Protein AF-A0A1F4XLD6-F1 (afdb_monomer)

Radius of gyration: 19.25 Å; Cα contacts (8 Å, |Δi|>4): 517; chains: 1; bounding box: 46×41×59 Å

Structure (mmCIF, N/CA/C/O backbone):
data_AF-A0A1F4XLD6-F1
#
_entry.id   AF-A0A1F4XLD6-F1
#
loop_
_atom_site.group_PDB
_atom_site.id
_atom_site.type_symbol
_atom_site.label_atom_id
_atom_site.label_alt_id
_atom_site.label_comp_id
_atom_site.label_asym_id
_atom_site.label_entity_id
_atom_site.label_seq_id
_atom_site.pdbx_PDB_ins_code
_atom_site.Cartn_x
_atom_site.Cartn_y
_atom_site.Cartn_z
_atom_site.occupa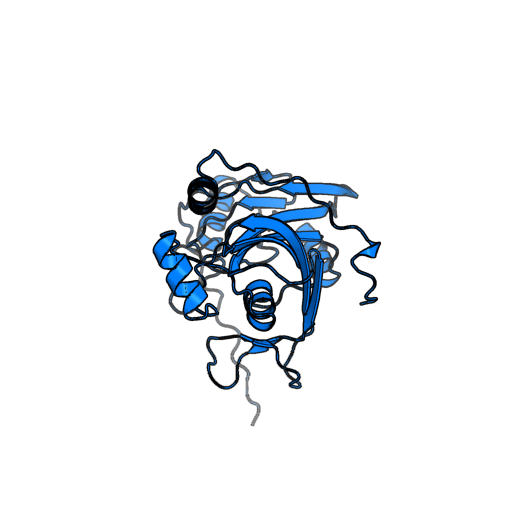ncy
_atom_site.B_iso_or_equiv
_atom_site.auth_seq_id
_atom_site.auth_comp_id
_atom_site.auth_asym_id
_atom_site.auth_atom_id
_atom_site.pdbx_PDB_model_num
ATOM 1 N N . MET A 1 1 ? 22.157 -21.524 34.729 1.00 37.12 1 MET A N 1
ATOM 2 C CA . MET A 1 1 ? 21.929 -20.067 34.826 1.00 37.12 1 MET A CA 1
ATOM 3 C C . MET A 1 1 ? 20.632 -19.750 34.113 1.00 37.12 1 MET A C 1
ATOM 5 O O . MET A 1 1 ? 20.546 -19.938 32.907 1.00 37.12 1 MET A O 1
ATOM 9 N N . THR A 1 2 ? 19.607 -19.370 34.864 1.00 31.02 2 THR A N 1
ATOM 10 C CA . THR A 1 2 ? 18.295 -19.003 34.330 1.00 31.02 2 THR A CA 1
ATOM 11 C C . THR A 1 2 ? 18.427 -17.632 33.676 1.00 31.02 2 THR A C 1
ATOM 13 O O . THR A 1 2 ? 18.600 -16.635 34.371 1.00 31.02 2 THR A O 1
ATOM 16 N N . ILE A 1 3 ? 18.423 -17.578 32.344 1.00 36.59 3 ILE A N 1
ATOM 17 C CA . ILE A 1 3 ? 18.432 -16.313 31.606 1.00 36.59 3 ILE A CA 1
ATOM 18 C C . ILE A 1 3 ? 17.030 -15.721 31.759 1.00 36.59 3 ILE A C 1
ATOM 20 O O . ILE A 1 3 ? 16.099 -16.123 31.064 1.00 36.59 3 ILE A O 1
ATOM 24 N N . GLN A 1 4 ? 16.866 -14.812 32.722 1.00 34.12 4 GLN A N 1
ATOM 25 C CA . GLN A 1 4 ? 15.679 -13.971 32.806 1.00 34.12 4 GLN A CA 1
ATOM 26 C C . GLN A 1 4 ? 15.603 -13.152 31.520 1.00 34.12 4 GLN A C 1
ATOM 28 O O . GLN A 1 4 ? 16.448 -12.300 31.251 1.00 34.12 4 GLN A O 1
ATOM 33 N N . THR A 1 5 ? 14.604 -13.449 30.696 1.00 34.56 5 THR A N 1
ATOM 34 C CA . THR A 1 5 ? 14.245 -12.612 29.556 1.00 34.56 5 THR A CA 1
ATOM 35 C C . THR A 1 5 ? 13.817 -11.254 30.118 1.00 34.56 5 THR A C 1
ATOM 37 O O . THR A 1 5 ? 12.933 -11.233 30.980 1.00 34.56 5 THR A O 1
ATOM 40 N N . PRO A 1 6 ? 14.430 -10.128 29.712 1.00 37.84 6 PRO A N 1
ATOM 41 C CA . PRO A 1 6 ? 13.995 -8.827 30.194 1.00 37.84 6 PRO A CA 1
ATOM 42 C C . PRO A 1 6 ? 12.525 -8.624 29.813 1.00 37.84 6 PRO A C 1
ATOM 44 O O . PRO A 1 6 ? 12.118 -8.893 28.681 1.00 37.84 6 PRO A O 1
ATOM 47 N N . LEU A 1 7 ? 11.726 -8.199 30.794 1.00 36.00 7 LEU A N 1
ATOM 48 C CA . LEU A 1 7 ? 10.338 -7.786 30.598 1.00 36.00 7 LEU A CA 1
ATOM 49 C C . LEU A 1 7 ? 10.280 -6.783 29.432 1.00 36.00 7 LEU A C 1
ATOM 51 O O . LEU A 1 7 ? 11.159 -5.922 29.354 1.00 36.00 7 LEU A O 1
ATOM 55 N N . PRO A 1 8 ? 9.283 -6.865 28.529 1.00 42.66 8 PRO A N 1
ATOM 56 C CA . PRO A 1 8 ? 9.171 -5.904 27.442 1.00 42.66 8 PRO A CA 1
ATOM 57 C C . PRO A 1 8 ? 9.100 -4.493 28.031 1.00 42.66 8 PRO A C 1
ATOM 59 O O . PRO A 1 8 ? 8.272 -4.224 28.905 1.00 42.66 8 PRO A O 1
ATOM 62 N N . GLU A 1 9 ? 9.997 -3.615 27.575 1.00 42.59 9 GLU A N 1
ATOM 63 C CA . GLU A 1 9 ? 10.005 -2.203 27.949 1.00 42.59 9 GLU A CA 1
ATOM 64 C C . GLU A 1 9 ? 8.586 -1.637 27.816 1.00 42.59 9 GLU A C 1
ATOM 66 O O . GLU A 1 9 ? 7.893 -1.889 26.823 1.00 42.59 9 GLU A O 1
ATOM 71 N N . LYS A 1 10 ? 8.132 -0.904 28.845 1.00 42.81 10 LYS A N 1
ATOM 72 C CA . LYS A 1 10 ? 6.864 -0.161 28.824 1.00 42.81 10 LYS A CA 1
ATOM 73 C C . LYS A 1 10 ? 6.735 0.513 27.460 1.00 42.81 10 LYS A C 1
ATOM 75 O O . LYS A 1 10 ? 7.613 1.296 27.107 1.00 42.81 10 LYS A O 1
ATOM 80 N N . ARG A 1 11 ? 5.656 0.222 26.714 1.00 49.94 11 ARG A N 1
ATOM 81 C CA . ARG A 1 11 ? 5.323 0.950 25.477 1.00 49.94 11 ARG A CA 1
ATOM 82 C C . ARG A 1 11 ? 5.514 2.436 25.774 1.00 49.94 11 ARG A C 1
ATOM 84 O O . ARG A 1 11 ? 4.857 2.948 26.683 1.00 49.94 11 ARG A O 1
ATOM 91 N N . SER A 1 12 ? 6.448 3.092 25.085 1.00 59.28 12 SER A N 1
ATOM 92 C CA . SER A 1 12 ? 6.620 4.534 25.216 1.00 59.28 12 SER A CA 1
ATOM 93 C C . SER A 1 12 ? 5.251 5.183 25.027 1.00 59.28 12 SER A C 1
ATOM 95 O O . SER A 1 12 ? 4.468 4.775 24.164 1.00 59.28 12 SER A O 1
ATOM 97 N N . ARG A 1 13 ? 4.903 6.121 25.911 1.00 76.62 13 ARG A N 1
ATOM 98 C CA . ARG A 1 13 ? 3.617 6.813 25.838 1.00 76.62 13 ARG A CA 1
ATOM 99 C C . ARG A 1 13 ? 3.570 7.531 24.490 1.00 76.62 13 ARG A C 1
ATOM 101 O O . ARG A 1 13 ? 4.373 8.426 24.257 1.00 76.62 13 ARG A O 1
ATOM 108 N N . ILE A 1 14 ? 2.668 7.104 23.613 1.00 86.81 14 ILE A N 1
ATOM 109 C CA . ILE A 1 14 ? 2.417 7.752 22.326 1.00 86.81 14 ILE A CA 1
ATOM 110 C C . ILE A 1 14 ? 1.919 9.170 22.614 1.00 86.81 14 ILE A C 1
ATOM 112 O O . ILE A 1 14 ? 0.919 9.337 23.314 1.00 86.81 14 ILE A O 1
ATOM 116 N N . ILE A 1 15 ? 2.639 10.178 22.121 1.00 91.88 15 ILE A N 1
ATOM 117 C CA . ILE A 1 15 ? 2.260 11.585 22.279 1.00 91.88 15 ILE A CA 1
ATOM 118 C C . ILE A 1 15 ? 1.369 11.968 21.086 1.00 91.88 15 ILE A C 1
ATOM 120 O O . ILE A 1 15 ? 1.790 11.783 19.948 1.00 91.88 15 ILE A O 1
ATOM 124 N N . PRO A 1 16 ? 0.134 12.449 21.304 1.00 94.31 16 PRO A N 1
ATOM 125 C CA . PRO A 1 16 ? -0.750 12.848 20.212 1.00 94.31 16 PRO A CA 1
ATOM 126 C C . PRO A 1 16 ? -0.140 13.989 19.388 1.00 94.31 16 PRO A C 1
ATOM 128 O O . PRO A 1 16 ? 0.395 14.939 19.958 1.00 94.31 16 PRO A O 1
ATOM 131 N N . GLU A 1 17 ? -0.270 13.927 18.063 1.00 95.25 17 GLU A N 1
ATOM 132 C CA . GLU A 1 17 ? 0.167 14.993 17.154 1.00 95.25 17 GLU A CA 1
ATOM 133 C C . GLU A 1 17 ? -0.943 15.334 16.162 1.00 95.25 17 GLU A C 1
ATOM 135 O O . GLU A 1 17 ? -1.558 14.446 15.566 1.00 95.25 17 GLU A O 1
ATOM 140 N N . GLU A 1 18 ? -1.166 16.628 15.938 1.00 95.00 18 GLU A N 1
ATOM 141 C CA . GLU A 1 18 ? -2.165 17.108 14.987 1.00 95.00 18 GLU A CA 1
ATOM 142 C C . GLU A 1 18 ? -1.677 16.933 13.543 1.00 95.00 18 GLU A C 1
ATOM 144 O O . GLU A 1 18 ? -1.095 17.822 12.921 1.00 95.00 18 GLU A O 1
ATOM 149 N N . ILE A 1 19 ? -1.928 15.747 12.995 1.00 93.88 19 ILE A N 1
ATOM 150 C CA . ILE A 1 19 ? -1.623 15.396 11.609 1.00 93.88 19 ILE A CA 1
ATOM 151 C C . ILE A 1 19 ? -2.949 15.120 10.893 1.00 93.88 19 ILE A C 1
ATOM 153 O O . ILE A 1 19 ? -3.664 14.189 11.272 1.00 93.88 19 ILE A O 1
ATOM 157 N N . PRO A 1 20 ? -3.295 15.874 9.830 1.00 93.19 20 PRO A N 1
ATOM 158 C CA . PRO A 1 20 ? -4.580 15.721 9.158 1.00 93.19 20 PRO A CA 1
ATOM 159 C C . PRO A 1 20 ? -4.815 14.305 8.615 1.00 93.19 20 PRO A C 1
ATOM 161 O O . PRO A 1 20 ? -4.107 13.838 7.714 1.00 93.19 20 PRO A O 1
ATOM 164 N N . LEU A 1 21 ? -5.867 13.651 9.112 1.00 95.75 21 LEU A N 1
ATOM 165 C CA . LEU A 1 21 ? -6.338 12.361 8.617 1.00 95.75 21 LEU A CA 1
ATOM 166 C C . LEU A 1 21 ? -7.292 12.554 7.435 1.00 95.75 21 LEU A C 1
ATOM 168 O O . LEU A 1 21 ? -8.247 13.322 7.502 1.00 95.75 21 LEU A O 1
ATOM 172 N N . GLN A 1 22 ? -7.067 11.815 6.349 1.00 97.06 22 GLN A N 1
ATOM 173 C CA . GLN A 1 22 ? -8.022 11.730 5.241 1.00 97.06 22 GLN A CA 1
ATOM 174 C C . GLN A 1 22 ? -8.927 10.516 5.441 1.00 97.06 22 GLN A C 1
ATOM 176 O O . GLN A 1 22 ? -8.676 9.455 4.870 1.00 97.06 22 GLN A O 1
ATOM 181 N N . ILE A 1 23 ? -9.950 10.657 6.281 1.00 98.00 23 ILE A N 1
ATOM 182 C CA . ILE A 1 23 ? -10.942 9.603 6.517 1.00 98.00 23 ILE A CA 1
ATOM 183 C C . ILE A 1 23 ? -11.832 9.478 5.275 1.00 98.00 23 ILE A C 1
ATOM 185 O O . ILE A 1 23 ? -12.426 10.454 4.826 1.00 98.00 23 ILE A O 1
ATOM 189 N N . ILE A 1 24 ? -11.881 8.279 4.694 1.00 98.31 24 ILE A N 1
ATOM 190 C CA . ILE A 1 24 ? -12.651 7.964 3.474 1.00 98.31 24 ILE A CA 1
ATOM 191 C C . ILE A 1 24 ? -13.824 7.018 3.740 1.00 98.31 24 ILE A C 1
ATOM 193 O O . ILE A 1 24 ? -14.687 6.847 2.884 1.00 98.31 24 ILE A O 1
ATOM 197 N N . PHE A 1 25 ? -13.843 6.394 4.913 1.00 98.25 25 PHE A N 1
ATOM 198 C CA . PHE A 1 25 ? -14.955 5.613 5.428 1.00 98.25 25 PHE A CA 1
ATOM 199 C C . PHE A 1 25 ? -14.849 5.597 6.948 1.00 98.25 25 PHE A C 1
ATOM 201 O O . PHE A 1 25 ? -13.751 5.444 7.485 1.00 98.25 25 PHE A O 1
ATOM 208 N N . GLU A 1 26 ? -15.977 5.727 7.627 1.00 97.38 26 GLU A N 1
ATOM 209 C CA . GLU A 1 26 ? -16.054 5.573 9.069 1.00 97.38 26 GLU A CA 1
ATOM 210 C C . GLU A 1 26 ? -17.448 5.086 9.454 1.00 97.38 26 GLU A C 1
ATOM 212 O O . GLU A 1 26 ? -18.455 5.647 9.018 1.00 97.38 26 GLU A O 1
ATOM 217 N N . ASP A 1 27 ? -17.495 4.050 10.283 1.00 96.06 27 ASP A N 1
ATOM 218 C CA . ASP A 1 27 ? -18.701 3.636 10.989 1.00 96.06 27 ASP A CA 1
ATOM 219 C C . ASP A 1 27 ? -18.428 3.528 12.500 1.00 96.06 27 ASP A C 1
ATOM 221 O O . ASP A 1 27 ? -17.497 4.140 13.036 1.00 96.06 27 ASP A O 1
ATOM 225 N N . GLN A 1 28 ? -19.276 2.801 13.227 1.00 94.81 28 GLN A N 1
ATOM 226 C CA . GLN A 1 28 ? -19.115 2.610 14.666 1.00 94.81 28 GLN A CA 1
ATOM 227 C C . GLN A 1 28 ? -17.848 1.813 15.028 1.00 94.81 28 GLN A C 1
ATOM 229 O O . GLN A 1 28 ? -17.291 2.038 16.101 1.00 94.81 28 GLN A O 1
ATOM 234 N N . TYR A 1 29 ? -17.373 0.936 14.143 1.00 95.81 29 TYR A N 1
ATOM 235 C CA . TYR A 1 29 ? -16.395 -0.113 14.436 1.00 95.81 29 TYR A CA 1
ATOM 236 C C . TYR A 1 29 ? -15.062 0.071 13.709 1.00 95.81 29 TYR A C 1
ATOM 238 O O . TYR A 1 29 ? -14.021 -0.353 14.216 1.00 95.81 29 TYR A O 1
ATOM 246 N N . VAL A 1 30 ? -15.059 0.681 12.521 1.00 97.00 30 VAL A N 1
ATOM 247 C CA . VAL A 1 30 ? -13.859 0.795 11.686 1.00 97.00 30 VAL A CA 1
ATOM 248 C C . VAL A 1 30 ? -13.746 2.154 11.000 1.00 97.00 30 VAL A C 1
ATOM 250 O O . VAL A 1 30 ? -14.723 2.738 10.534 1.00 97.00 30 VAL A O 1
ATOM 253 N N . ILE A 1 31 ? -12.510 2.64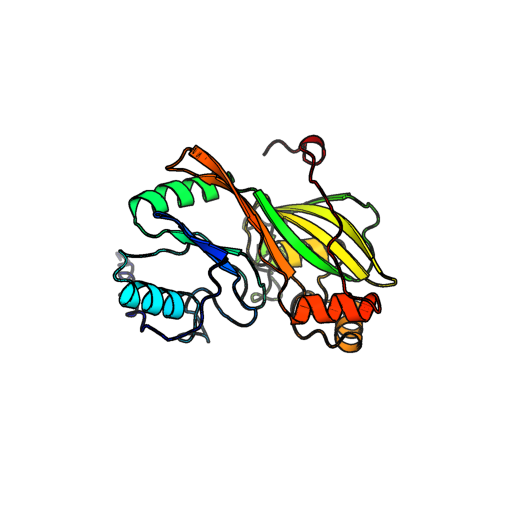0 10.908 1.00 97.94 31 ILE A N 1
ATOM 254 C CA . ILE A 1 31 ? -12.106 3.819 10.140 1.00 97.94 31 ILE A CA 1
ATOM 255 C C . ILE A 1 31 ? -11.221 3.339 8.991 1.00 97.94 31 ILE A C 1
ATOM 257 O O . ILE A 1 31 ? -10.296 2.550 9.201 1.00 97.94 31 ILE A O 1
ATOM 261 N N . ALA A 1 32 ? -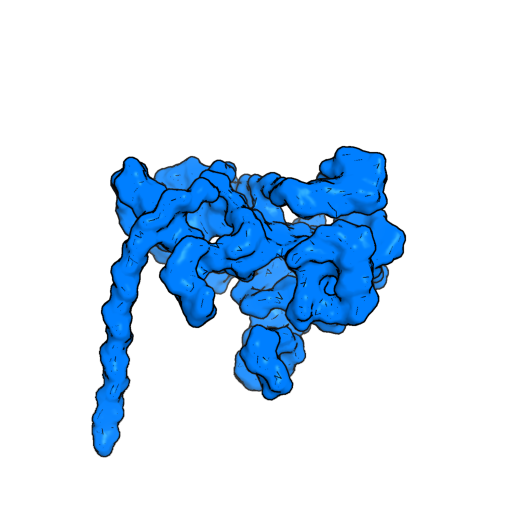11.461 3.839 7.783 1.00 98.44 32 ALA A N 1
ATOM 262 C CA . ALA A 1 32 ? -10.529 3.724 6.671 1.00 98.44 32 ALA A CA 1
ATOM 263 C C . ALA A 1 32 ? -9.953 5.091 6.322 1.00 98.44 32 ALA A C 1
ATOM 265 O O . ALA A 1 32 ? -10.679 6.059 6.084 1.00 98.44 32 ALA A O 1
ATOM 266 N N . ILE A 1 33 ? -8.629 5.150 6.248 1.00 98.44 33 ILE A N 1
ATOM 267 C CA . ILE A 1 33 ? -7.874 6.373 5.991 1.00 98.44 33 ILE A CA 1
ATOM 268 C C . ILE A 1 33 ? -7.192 6.239 4.640 1.00 98.44 33 ILE A C 1
ATOM 270 O O . ILE A 1 33 ? -6.558 5.222 4.358 1.00 98.44 33 ILE A O 1
ATOM 274 N N . ASN A 1 34 ? -7.262 7.278 3.815 1.00 98.50 34 ASN A N 1
ATOM 275 C CA . ASN A 1 34 ? -6.369 7.427 2.677 1.00 98.50 34 ASN A CA 1
ATOM 276 C C . ASN A 1 34 ? -5.022 7.970 3.172 1.00 98.50 34 ASN A C 1
ATOM 278 O O . ASN A 1 34 ? -4.805 9.181 3.249 1.00 98.50 34 ASN A O 1
ATOM 282 N N . LYS A 1 35 ? -4.117 7.072 3.570 1.00 98.00 35 LYS A N 1
ATOM 283 C CA . LYS A 1 35 ? -2.792 7.450 4.064 1.00 98.00 35 LYS A CA 1
ATOM 284 C C . LYS A 1 35 ? -2.033 8.190 2.962 1.00 98.00 35 LYS A C 1
ATOM 286 O O . LYS A 1 35 ? -1.797 7.640 1.883 1.00 98.00 35 LYS A O 1
ATOM 291 N N . LYS A 1 36 ? -1.580 9.410 3.251 1.00 96.88 36 LYS A N 1
ATOM 292 C CA . LYS A 1 36 ? -0.653 10.136 2.375 1.00 96.88 36 LYS A CA 1
ATOM 293 C C . LYS A 1 36 ? 0.715 9.425 2.322 1.00 96.88 36 LYS A C 1
ATOM 295 O O . LYS A 1 36 ? 1.103 8.756 3.289 1.00 96.88 36 LYS A O 1
ATOM 300 N N . PRO A 1 37 ? 1.459 9.527 1.208 1.00 96.25 37 PRO A N 1
ATOM 301 C CA . PRO A 1 37 ? 2.855 9.093 1.182 1.00 96.25 37 PRO A CA 1
ATOM 302 C C . PRO A 1 37 ? 3.718 9.941 2.134 1.00 96.25 37 PRO A C 1
ATOM 304 O O . PRO A 1 37 ? 3.298 11.017 2.554 1.00 96.25 37 PRO A O 1
ATOM 307 N N . GLY A 1 38 ? 4.904 9.453 2.501 1.00 94.50 38 GLY A N 1
ATOM 308 C CA . GLY A 1 38 ? 5.824 10.118 3.431 1.00 94.50 38 GLY A CA 1
ATOM 309 C C . GLY A 1 38 ? 5.544 9.866 4.917 1.00 94.50 38 GLY A C 1
ATOM 310 O O . GLY A 1 38 ? 6.440 10.046 5.737 1.00 94.50 38 GLY A O 1
ATOM 311 N N . ILE A 1 39 ? 4.345 9.393 5.275 1.00 93.62 39 ILE A N 1
ATOM 312 C CA . ILE A 1 39 ? 3.945 9.144 6.669 1.00 93.62 39 ILE A CA 1
ATOM 313 C C . ILE A 1 39 ? 4.217 7.686 7.052 1.00 93.62 39 ILE A C 1
ATOM 315 O O . ILE A 1 39 ? 3.665 6.757 6.445 1.00 93.62 39 ILE A O 1
ATOM 319 N N . VAL A 1 40 ? 5.038 7.489 8.087 1.00 93.75 40 VAL A N 1
ATOM 320 C CA . VAL A 1 40 ? 5.299 6.181 8.706 1.00 93.75 40 VAL A CA 1
ATOM 321 C C . VAL A 1 40 ? 4.100 5.763 9.560 1.00 93.75 40 VAL A C 1
ATOM 323 O O . VAL A 1 40 ? 3.469 6.591 10.206 1.00 93.75 40 VAL A O 1
ATOM 326 N N . VAL A 1 41 ? 3.766 4.470 9.569 1.00 92.94 41 VAL A N 1
ATOM 327 C CA . VAL A 1 41 ? 2.598 3.971 10.313 1.00 92.94 41 VAL A CA 1
ATOM 328 C C . VAL A 1 41 ? 2.862 3.855 11.819 1.00 92.94 41 VAL A C 1
ATOM 330 O O . VAL A 1 41 ? 2.086 4.379 12.609 1.00 92.94 41 VAL A O 1
ATOM 333 N N . HIS A 1 42 ? 3.951 3.186 12.206 1.00 89.88 42 HIS A N 1
ATOM 334 C CA . HIS A 1 42 ? 4.336 2.963 13.604 1.00 89.88 42 HIS A CA 1
ATOM 335 C C . HIS A 1 42 ? 5.668 3.651 13.911 1.00 89.88 42 HIS A C 1
ATOM 337 O O . HIS A 1 42 ? 6.540 3.633 13.037 1.00 89.88 42 HIS A O 1
ATOM 343 N N . PRO A 1 43 ? 5.869 4.156 15.141 1.00 87.19 43 PRO A N 1
ATOM 344 C CA . PRO A 1 43 ? 7.181 4.593 15.592 1.00 87.19 43 PRO A CA 1
ATOM 345 C C . PRO A 1 43 ? 8.231 3.490 15.431 1.00 87.19 43 PRO A C 1
ATOM 347 O O . PRO A 1 43 ? 7.943 2.301 15.600 1.00 87.19 43 PRO A O 1
ATOM 350 N N . GLY A 1 44 ? 9.453 3.877 15.095 1.00 82.81 44 GLY A N 1
ATOM 351 C CA . GLY A 1 44 ? 10.564 2.956 14.901 1.00 82.81 44 GLY A CA 1
ATOM 352 C C . GLY A 1 44 ? 11.899 3.681 14.804 1.00 82.81 44 GLY A C 1
ATOM 353 O O . GLY A 1 44 ? 11.985 4.893 14.991 1.00 82.81 44 GLY A O 1
ATOM 354 N N . VAL A 1 45 ? 12.954 2.927 14.495 1.00 75.31 45 VAL A N 1
ATOM 355 C CA . VAL A 1 45 ? 14.311 3.473 14.348 1.00 75.31 45 VAL A CA 1
ATOM 356 C C . VAL A 1 45 ? 14.311 4.599 13.306 1.00 75.31 45 VAL A C 1
ATOM 358 O O . VAL A 1 45 ? 13.904 4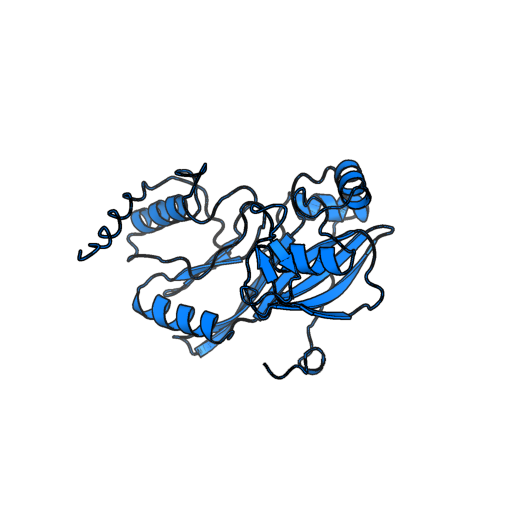.387 12.165 1.00 75.31 45 VAL A O 1
ATOM 361 N N . GLY A 1 46 ? 14.740 5.796 13.716 1.00 77.94 46 GLY A N 1
ATOM 362 C CA . GLY A 1 46 ? 14.789 6.999 12.873 1.00 77.94 46 GLY A CA 1
ATOM 363 C C . GLY A 1 46 ? 13.458 7.743 12.691 1.00 77.94 46 GLY A C 1
ATOM 364 O O . GLY A 1 46 ? 13.448 8.803 12.074 1.00 77.94 46 GLY A O 1
ATOM 365 N N . HIS A 1 47 ? 12.348 7.223 13.224 1.00 78.56 47 HIS A N 1
ATOM 366 C CA . HIS A 1 47 ? 11.013 7.823 13.135 1.00 78.56 47 HIS A CA 1
ATOM 367 C C . HIS A 1 47 ? 10.234 7.570 14.430 1.00 78.56 47 HIS A C 1
ATOM 369 O O . HIS A 1 47 ? 9.370 6.696 14.482 1.00 78.56 47 HIS A O 1
ATOM 375 N N . THR A 1 48 ? 10.574 8.291 15.495 1.00 82.88 48 THR A N 1
ATOM 376 C CA . THR A 1 48 ? 9.937 8.146 16.816 1.00 82.88 48 THR A CA 1
ATOM 377 C C . THR A 1 48 ? 8.687 9.001 16.984 1.00 82.88 48 THR A C 1
ATOM 379 O O . THR A 1 48 ? 7.870 8.678 17.834 1.00 82.88 48 THR A O 1
ATOM 382 N N . GLU A 1 49 ? 8.529 10.035 16.156 1.00 84.88 49 GLU A N 1
ATOM 383 C CA . GLU A 1 49 ? 7.457 11.040 16.170 1.00 84.88 49 GLU A CA 1
ATOM 384 C C . GLU A 1 49 ? 6.824 11.159 14.769 1.00 84.88 49 GLU A C 1
ATOM 386 O O . GLU A 1 49 ? 7.291 10.543 13.803 1.00 84.88 49 GLU A O 1
ATOM 391 N N . SER A 1 50 ? 5.720 11.894 14.662 1.00 89.56 50 SER A N 1
ATOM 392 C CA . SER A 1 50 ? 5.006 12.213 13.418 1.00 89.56 50 SER A CA 1
ATOM 393 C C . SER A 1 50 ? 4.597 11.005 12.570 1.00 89.56 50 SER A C 1
ATOM 395 O O . SER A 1 50 ? 4.784 10.945 11.351 1.00 89.56 50 SER A O 1
ATOM 397 N N . THR A 1 51 ? 4.012 10.010 13.236 1.00 94.25 51 THR A N 1
ATOM 398 C CA . THR A 1 51 ? 3.536 8.765 12.626 1.00 94.25 51 THR A CA 1
ATOM 399 C C . THR A 1 51 ? 2.015 8.719 12.593 1.00 94.25 51 THR A C 1
ATOM 401 O O . THR A 1 51 ? 1.336 9.484 13.277 1.00 94.25 51 THR A O 1
ATOM 404 N N . MET A 1 52 ? 1.458 7.778 11.830 1.00 95.38 52 MET A N 1
ATOM 405 C CA . MET A 1 52 ? 0.012 7.569 11.789 1.00 95.38 52 MET A CA 1
ATOM 406 C C . MET A 1 52 ? -0.568 7.241 13.169 1.00 95.38 52 MET A C 1
ATOM 408 O O . MET A 1 52 ? -1.686 7.641 13.460 1.00 95.38 52 MET A O 1
ATOM 412 N N . ILE A 1 53 ? 0.185 6.564 14.040 1.00 94.12 53 ILE A N 1
ATOM 413 C CA . ILE A 1 53 ? -0.246 6.330 15.422 1.00 94.12 53 ILE A CA 1
ATOM 414 C C . ILE A 1 53 ? -0.415 7.639 16.211 1.00 94.12 53 ILE A C 1
ATOM 416 O O . ILE A 1 53 ? -1.396 7.757 16.937 1.00 94.12 53 ILE A O 1
ATOM 420 N N . HIS A 1 54 ? 0.474 8.625 16.056 1.00 95.00 54 HIS A N 1
ATOM 421 C CA . HIS A 1 54 ? 0.343 9.919 16.747 1.00 95.00 54 HIS A CA 1
ATOM 422 C C . HIS A 1 54 ? -0.881 10.698 16.253 1.00 95.00 54 HIS A C 1
ATOM 424 O O . HIS A 1 54 ? -1.645 11.229 17.057 1.00 95.00 54 HIS A O 1
ATOM 430 N N . ALA A 1 55 ? -1.106 10.676 14.935 1.00 96.12 55 ALA A N 1
ATOM 431 C CA . ALA A 1 55 ? -2.285 11.261 14.297 1.00 96.12 55 ALA A CA 1
ATOM 432 C C . ALA A 1 55 ? -3.592 10.619 14.791 1.00 96.12 55 ALA A C 1
ATOM 434 O O . ALA A 1 55 ? -4.594 11.286 15.040 1.00 96.12 55 ALA A O 1
ATOM 435 N N . LEU A 1 56 ? -3.576 9.292 14.929 1.00 95.81 56 LEU A N 1
ATOM 436 C CA . LEU A 1 56 ? -4.714 8.516 15.398 1.00 95.81 56 LEU A CA 1
ATOM 437 C C . LEU A 1 56 ? -5.003 8.761 16.873 1.00 95.81 56 LEU A C 1
ATOM 439 O O . LEU A 1 56 ? -6.165 8.898 17.243 1.00 95.81 56 LEU A O 1
ATOM 443 N N . GLU A 1 57 ? -3.971 8.871 17.702 1.00 95.44 57 GLU A N 1
ATOM 444 C CA . GLU A 1 57 ? -4.148 9.184 19.116 1.00 95.44 57 GLU A CA 1
ATOM 445 C C . GLU A 1 57 ? -4.748 10.586 19.319 1.00 95.44 57 GLU A C 1
ATOM 447 O O . GLU A 1 57 ? -5.663 10.741 20.129 1.00 95.44 57 GLU A O 1
ATOM 452 N N . ASP A 1 58 ? -4.325 11.586 18.534 1.00 96.50 58 ASP A N 1
ATOM 453 C CA . ASP A 1 58 ? -4.940 12.925 18.540 1.00 96.50 58 ASP A CA 1
ATOM 454 C C . ASP A 1 58 ? -6.422 12.861 18.152 1.00 96.50 58 ASP A C 1
ATOM 456 O O . ASP A 1 58 ? -7.294 13.338 18.886 1.00 96.50 58 ASP A O 1
ATOM 460 N N . TYR A 1 59 ? -6.731 12.178 17.046 1.00 96.00 59 TYR A N 1
ATOM 461 C CA . TYR A 1 59 ? -8.106 11.972 16.595 1.00 96.00 59 TYR A CA 1
ATOM 462 C C . TYR A 1 59 ? -8.963 11.251 17.649 1.00 96.00 59 TYR A C 1
ATOM 464 O O . TYR A 1 59 ? -10.095 11.663 17.915 1.00 96.00 59 TYR A O 1
ATOM 472 N N . ARG A 1 60 ? -8.430 10.202 18.287 1.00 95.44 60 ARG A N 1
ATOM 473 C CA . ARG A 1 60 ? -9.113 9.436 19.337 1.00 95.44 60 ARG A CA 1
ATOM 474 C C . ARG A 1 60 ? -9.483 10.324 20.518 1.00 95.44 60 ARG A C 1
ATOM 476 O O . ARG A 1 60 ? -10.629 10.290 20.965 1.00 95.44 60 ARG A O 1
ATOM 483 N N . LEU A 1 61 ? -8.532 11.115 21.013 1.00 95.25 61 LEU A N 1
ATOM 484 C CA . LEU A 1 61 ? -8.737 12.000 22.159 1.00 95.25 61 LEU A CA 1
ATOM 485 C C . LEU A 1 61 ? -9.743 13.110 21.843 1.00 95.25 61 LEU A C 1
ATOM 487 O O . LEU A 1 61 ? -10.674 13.318 22.624 1.00 95.25 61 LEU A O 1
ATOM 491 N N . LYS A 1 62 ? -9.617 13.766 20.680 1.00 95.94 62 LYS A N 1
ATOM 492 C CA . LYS A 1 62 ? -10.547 14.817 20.230 1.00 95.94 62 LYS A CA 1
ATOM 493 C C . LYS A 1 62 ? -11.986 14.304 20.106 1.00 95.94 62 LYS A C 1
ATOM 495 O O . LYS A 1 62 ? -12.919 15.000 20.500 1.00 95.94 62 LYS A O 1
ATOM 500 N N . ASN A 1 63 ? -12.164 13.073 19.627 1.00 94.69 63 ASN A N 1
ATOM 501 C CA . ASN A 1 63 ? -13.482 12.458 19.429 1.00 94.69 63 ASN A CA 1
ATOM 502 C C . ASN A 1 63 ? -13.955 11.594 20.611 1.00 94.69 63 ASN A C 1
ATOM 504 O O . ASN A 1 63 ? -15.008 10.967 20.520 1.00 94.69 63 ASN A O 1
ATOM 508 N N . LYS A 1 64 ? -13.204 11.556 21.723 1.00 94.56 64 LYS A N 1
ATOM 509 C CA . LYS A 1 64 ? -13.509 10.750 22.921 1.00 94.56 64 LYS A CA 1
ATOM 510 C C . LYS A 1 64 ? -13.768 9.271 22.600 1.00 94.56 64 LYS A C 1
ATOM 512 O O . LYS A 1 64 ? -14.647 8.640 23.186 1.00 94.56 64 LYS A O 1
ATOM 517 N N . LEU A 1 65 ? -13.007 8.724 21.657 1.00 91.19 65 LEU A N 1
ATOM 518 C CA . LEU A 1 65 ? -13.135 7.333 21.241 1.00 91.19 65 LEU A CA 1
ATOM 519 C C . LEU A 1 65 ? -12.421 6.386 22.229 1.00 91.19 65 LEU A C 1
ATOM 521 O O . LEU A 1 65 ? -11.425 6.784 22.857 1.00 91.19 65 LEU A O 1
ATOM 525 N N . PRO A 1 66 ? -12.885 5.123 22.342 1.00 91.19 66 PRO A N 1
ATOM 526 C CA . PRO A 1 66 ? -12.130 4.050 22.989 1.00 91.19 66 PRO A CA 1
ATOM 527 C C . PRO A 1 66 ? -10.752 3.851 22.345 1.00 91.19 66 PRO A C 1
ATOM 529 O O . PRO A 1 66 ? -10.417 4.494 21.351 1.00 91.19 66 PRO A O 1
ATOM 532 N N . GLU A 1 67 ? -9.935 2.956 22.906 1.00 90.06 67 GLU A N 1
ATOM 533 C CA . GLU A 1 67 ? -8.641 2.612 22.308 1.00 90.06 67 GLU A CA 1
ATOM 534 C C . GLU A 1 67 ? -8.825 2.141 20.858 1.00 90.06 67 GLU A C 1
ATOM 536 O O . GLU A 1 67 ? -9.460 1.118 20.596 1.00 90.06 67 GLU A O 1
ATOM 541 N N . ILE A 1 68 ? -8.241 2.892 19.921 1.00 93.38 68 ILE A N 1
ATOM 542 C CA . ILE A 1 68 ? -8.254 2.550 18.502 1.00 93.38 68 ILE A CA 1
ATOM 543 C C . ILE A 1 68 ? -6.976 1.811 18.124 1.00 93.38 68 ILE A C 1
ATOM 545 O O . ILE A 1 68 ? -5.897 2.082 18.657 1.00 93.38 68 ILE A O 1
ATOM 549 N N . ARG A 1 69 ? -7.077 0.869 17.184 1.00 94.38 69 ARG A N 1
ATOM 550 C CA . ARG A 1 69 ? -5.951 0.009 16.795 1.00 94.38 69 ARG A CA 1
ATOM 551 C C . ARG A 1 69 ? -5.844 -0.164 15.293 1.00 94.38 69 ARG A C 1
ATOM 553 O O . ARG A 1 69 ? -6.804 -0.532 14.625 1.00 94.38 69 ARG A O 1
ATOM 560 N N . LEU A 1 70 ? -4.642 0.052 14.767 1.00 95.25 70 LEU A N 1
ATOM 561 C CA . LEU A 1 70 ? -4.316 -0.239 13.373 1.00 95.25 70 LEU A CA 1
ATOM 562 C C . LEU A 1 70 ? -4.467 -1.732 13.086 1.00 95.25 70 LEU A C 1
ATOM 564 O O . LEU A 1 70 ? -3.904 -2.562 13.795 1.00 95.25 70 LEU A O 1
ATOM 568 N N . LEU A 1 71 ? -5.186 -2.059 12.016 1.00 96.25 71 LEU A N 1
ATOM 569 C CA . LEU A 1 71 ? -5.427 -3.446 11.607 1.00 96.25 71 LEU A CA 1
ATOM 570 C C . LEU A 1 71 ? -4.332 -3.989 10.685 1.00 96.25 71 LEU A C 1
ATOM 572 O O . LEU A 1 71 ? -4.120 -5.194 10.583 1.00 96.25 71 LEU A O 1
ATOM 576 N N . HIS A 1 72 ? -3.627 -3.097 9.996 1.00 94.88 72 HIS A N 1
ATOM 577 C CA . HIS A 1 72 ? -2.490 -3.431 9.153 1.00 94.88 72 HIS A CA 1
ATOM 578 C C . HIS A 1 72 ? -1.595 -2.201 8.974 1.00 94.88 72 HIS A C 1
ATOM 580 O O . HIS A 1 72 ? -1.834 -1.139 9.545 1.00 94.88 72 HIS A O 1
ATOM 586 N N . ARG A 1 73 ? -0.548 -2.343 8.158 1.00 94.69 73 ARG A N 1
ATOM 587 C CA . ARG A 1 73 ? 0.387 -1.264 7.826 1.00 94.69 73 ARG A CA 1
ATOM 588 C C . ARG A 1 73 ? 0.552 -1.104 6.320 1.00 94.69 73 ARG A C 1
ATOM 590 O O . ARG A 1 73 ? 0.245 -2.011 5.549 1.00 94.69 73 ARG A O 1
ATOM 597 N N . LEU A 1 74 ? 1.084 0.048 5.935 1.00 96.62 74 LEU A N 1
ATOM 598 C CA . LEU A 1 74 ? 1.627 0.357 4.616 1.00 96.62 74 LEU A CA 1
ATOM 599 C C . LEU A 1 74 ? 3.074 0.837 4.794 1.00 96.62 74 LEU A C 1
ATOM 601 O O . LEU A 1 74 ? 3.444 1.301 5.877 1.00 96.62 74 LEU A O 1
ATOM 605 N N . ASP A 1 75 ? 3.887 0.738 3.744 1.00 95.44 75 ASP A N 1
ATOM 606 C CA . ASP A 1 75 ? 5.214 1.364 3.735 1.00 95.44 75 ASP A CA 1
ATOM 607 C C . ASP A 1 75 ? 5.077 2.895 3.832 1.00 95.44 75 ASP A C 1
ATOM 609 O O . ASP A 1 75 ? 4.040 3.457 3.463 1.00 95.44 75 ASP A O 1
ATOM 613 N N . LYS A 1 76 ? 6.135 3.575 4.298 1.00 95.19 76 LYS A N 1
ATOM 614 C CA . LYS A 1 76 ? 6.177 5.041 4.469 1.00 95.19 76 LYS A CA 1
ATOM 615 C C . LYS A 1 76 ? 5.643 5.776 3.236 1.00 95.19 76 LYS A C 1
ATOM 617 O O . LYS A 1 76 ? 4.711 6.572 3.329 1.00 95.19 76 LYS A O 1
ATOM 622 N N . ASP A 1 77 ? 6.172 5.423 2.073 1.00 97.31 77 ASP A N 1
ATOM 623 C CA . ASP A 1 77 ? 5.870 6.099 0.812 1.00 97.31 77 ASP A CA 1
ATOM 624 C C . ASP A 1 77 ? 4.793 5.394 -0.027 1.00 97.31 77 ASP A C 1
ATOM 626 O O . ASP A 1 77 ? 4.406 5.870 -1.093 1.00 97.31 77 ASP A O 1
ATOM 630 N N . THR A 1 78 ? 4.216 4.301 0.480 1.00 98.25 78 THR A N 1
ATOM 631 C CA . THR A 1 78 ? 2.995 3.731 -0.098 1.00 98.25 78 THR A CA 1
ATOM 632 C C . THR A 1 78 ? 1.797 4.525 0.406 1.00 98.25 78 THR A C 1
ATOM 634 O O . THR A 1 78 ? 1.639 4.743 1.606 1.00 98.25 78 THR A O 1
ATOM 637 N N . SER A 1 79 ? 0.943 4.966 -0.510 1.00 98.69 79 SER A N 1
ATOM 638 C CA . SER A 1 79 ? -0.283 5.712 -0.191 1.00 98.69 79 SER A CA 1
ATOM 639 C C . SER A 1 79 ? -1.510 4.796 -0.176 1.00 98.69 79 SER A C 1
ATOM 641 O O . SER A 1 79 ? -1.423 3.666 -0.656 1.00 98.69 79 SER A O 1
ATOM 643 N N . GLY A 1 80 ? -2.656 5.273 0.308 1.00 98.56 80 GLY A N 1
ATOM 644 C CA . GLY A 1 80 ? -3.941 4.578 0.162 1.00 98.56 80 GLY A CA 1
ATOM 645 C C . GLY A 1 80 ? -4.524 4.018 1.456 1.00 98.56 80 GLY A C 1
ATOM 646 O O . GLY A 1 80 ? -4.168 4.457 2.548 1.00 98.56 80 GLY A O 1
ATOM 647 N N . ILE A 1 81 ? -5.453 3.073 1.308 1.00 98.75 81 ILE A N 1
ATOM 648 C CA . ILE A 1 81 ? -6.308 2.556 2.383 1.00 98.75 81 ILE A CA 1
ATOM 649 C C . ILE A 1 81 ? -5.482 1.978 3.534 1.00 98.75 81 ILE A C 1
ATOM 651 O O . ILE A 1 81 ? -4.702 1.042 3.350 1.00 98.75 81 ILE A O 1
ATOM 655 N N . LEU A 1 82 ? -5.733 2.499 4.731 1.00 98.25 82 LEU A N 1
ATOM 656 C CA . LEU A 1 82 ? -5.265 1.983 6.009 1.00 98.25 82 LEU A CA 1
ATOM 657 C C . LEU A 1 82 ? -6.460 1.848 6.956 1.00 98.25 82 LEU A C 1
ATOM 659 O O . LEU A 1 82 ? -7.145 2.840 7.207 1.00 98.25 82 LEU A O 1
ATOM 663 N N . LEU A 1 83 ? -6.718 0.636 7.451 1.00 98.19 83 LEU A N 1
ATOM 664 C CA . LEU A 1 83 ? -7.837 0.369 8.355 1.00 98.19 83 LEU A CA 1
ATOM 665 C C . LEU A 1 83 ? -7.438 0.453 9.831 1.00 98.19 83 LEU A C 1
ATOM 667 O O . LEU A 1 83 ? -6.365 -0.012 10.236 1.00 98.19 83 LEU A O 1
ATOM 671 N N . VAL A 1 84 ? -8.352 0.990 10.634 1.00 97.81 84 VAL A N 1
ATOM 672 C CA . VAL A 1 84 ? -8.228 1.161 12.084 1.00 97.81 84 VAL A CA 1
ATOM 673 C C . VAL A 1 84 ? -9.521 0.689 12.747 1.00 97.81 84 VAL A C 1
ATOM 675 O O . VAL A 1 84 ? -10.597 1.141 12.372 1.00 97.81 84 VAL A O 1
ATOM 678 N N . SER A 1 85 ? -9.423 -0.203 13.728 1.00 97.00 85 SER A N 1
ATOM 679 C CA . SER A 1 85 ? -10.546 -0.586 14.591 1.00 97.00 85 SER A CA 1
ATOM 680 C C . SER A 1 85 ? -10.794 0.482 15.651 1.00 97.00 85 SER A C 1
ATOM 682 O O . SER A 1 85 ? -9.828 1.025 16.192 1.00 97.00 85 SER A O 1
ATOM 684 N N . LYS A 1 86 ? -12.062 0.750 15.969 1.00 94.81 86 LYS A N 1
ATOM 685 C CA . LYS A 1 86 ? -12.485 1.735 16.979 1.00 94.81 86 LYS A CA 1
ATOM 686 C C . LYS A 1 86 ? -12.663 1.150 18.382 1.00 94.81 86 LYS A C 1
ATOM 688 O O . LYS A 1 86 ? -12.767 1.915 19.337 1.00 94.81 86 LYS A O 1
ATOM 693 N N . ASP A 1 87 ? -12.673 -0.176 18.501 1.00 89.94 87 ASP A N 1
ATOM 694 C CA . ASP A 1 87 ? -12.716 -0.885 19.778 1.00 89.94 87 ASP A CA 1
ATOM 695 C C . ASP A 1 87 ? -11.939 -2.215 19.750 1.00 89.94 87 ASP A C 1
ATOM 697 O O . ASP A 1 87 ? -11.520 -2.709 18.693 1.00 89.94 87 ASP A O 1
ATOM 701 N N . GLU A 1 88 ? -11.709 -2.773 20.942 1.00 89.25 88 GLU A N 1
ATOM 702 C CA . GLU A 1 88 ? -10.928 -3.996 21.161 1.00 89.25 88 GLU A CA 1
ATOM 703 C C . GLU A 1 88 ? -11.642 -5.263 20.670 1.00 89.25 88 GLU A C 1
ATOM 705 O O . GLU A 1 88 ? -10.998 -6.158 20.116 1.00 89.25 88 GLU A O 1
ATOM 710 N N . SER A 1 89 ? -12.967 -5.322 20.818 1.00 88.38 89 SER A N 1
ATOM 711 C CA . SER A 1 89 ? -13.778 -6.463 20.389 1.00 88.38 89 SER A CA 1
ATOM 712 C C . SER A 1 89 ? -13.691 -6.625 18.872 1.00 88.38 89 SER A C 1
ATOM 714 O O . SER A 1 89 ? -13.272 -7.676 18.374 1.00 88.38 89 SER A O 1
ATOM 716 N N . THR A 1 90 ? -13.972 -5.559 18.116 1.00 92.38 90 THR A N 1
ATOM 717 C CA . THR A 1 90 ? -13.902 -5.615 16.651 1.00 92.38 90 THR A CA 1
ATOM 718 C C . THR A 1 90 ? -12.474 -5.715 16.140 1.00 92.38 90 THR A C 1
ATOM 720 O O . THR A 1 90 ? -12.250 -6.297 15.078 1.00 92.38 90 THR A O 1
ATOM 723 N N . TYR A 1 91 ? -11.484 -5.227 16.897 1.00 95.75 91 TYR A N 1
ATOM 724 C CA . TYR A 1 91 ? -10.075 -5.416 16.554 1.00 95.75 91 TYR A CA 1
ATOM 725 C C . TYR A 1 91 ? -9.723 -6.904 16.474 1.00 95.75 91 TYR A C 1
ATOM 727 O O . TYR A 1 91 ? -9.059 -7.315 15.519 1.00 95.75 91 TYR A O 1
ATOM 735 N N . GLY A 1 92 ? -10.188 -7.716 17.429 1.00 95.88 92 GLY A N 1
ATOM 736 C CA . GLY A 1 92 ? -9.981 -9.166 17.419 1.00 95.88 92 GLY A CA 1
ATOM 737 C C . GLY A 1 92 ? -10.594 -9.838 16.187 1.00 95.88 92 GLY A C 1
ATOM 738 O O . GLY A 1 92 ? -9.922 -10.613 15.502 1.00 95.88 92 GLY A O 1
ATOM 739 N N . GLU A 1 93 ? -11.838 -9.491 15.849 1.00 96.69 93 GLU A N 1
ATOM 740 C CA . GLU A 1 93 ? -12.536 -10.046 14.681 1.00 96.69 93 GLU A CA 1
ATOM 741 C C . GLU A 1 93 ? -11.856 -9.667 13.359 1.00 96.69 93 GLU A C 1
ATOM 743 O O . GLU A 1 93 ? -11.590 -10.531 12.518 1.00 96.69 93 GLU A O 1
ATOM 748 N N . PHE A 1 94 ? -11.514 -8.390 13.180 1.00 97.19 94 PHE A N 1
ATOM 749 C CA . PHE A 1 94 ? -10.798 -7.935 11.991 1.00 97.19 94 PHE A CA 1
ATOM 750 C C . PHE A 1 94 ? -9.389 -8.528 11.898 1.00 97.19 94 PHE A C 1
ATOM 752 O O . PHE A 1 94 ? -8.969 -8.917 10.807 1.00 97.19 94 PHE A O 1
ATOM 759 N N . SER A 1 95 ? -8.665 -8.645 13.015 1.00 95.81 95 SER A N 1
ATOM 760 C CA . SER A 1 95 ? -7.333 -9.271 13.044 1.00 95.81 95 SER A CA 1
ATOM 761 C C . SER A 1 95 ? -7.402 -10.721 12.572 1.00 95.81 95 SER A C 1
ATOM 763 O O . SER A 1 95 ? -6.662 -11.111 11.666 1.00 95.81 95 SER A O 1
ATOM 765 N N . LYS A 1 96 ? -8.376 -11.486 13.080 1.00 95.81 96 LYS A N 1
ATOM 766 C CA . LYS A 1 96 ? -8.647 -12.852 12.618 1.00 95.81 96 LYS A CA 1
ATOM 767 C C . LYS A 1 96 ? -8.970 -12.893 11.123 1.00 95.81 96 LYS A C 1
ATOM 769 O O . LYS A 1 96 ? -8.442 -13.731 10.399 1.00 95.81 96 LYS A O 1
ATOM 774 N N . MET A 1 97 ? -9.773 -11.959 10.616 1.00 95.88 97 MET A N 1
ATOM 775 C CA . MET A 1 97 ? -10.047 -11.865 9.177 1.00 95.88 97 MET A CA 1
ATOM 776 C C . MET A 1 97 ? -8.792 -11.573 8.336 1.00 95.88 97 MET A C 1
ATOM 778 O O . MET A 1 97 ? -8.684 -12.082 7.219 1.00 95.88 97 MET A O 1
ATOM 782 N N . PHE A 1 98 ? -7.838 -10.777 8.832 1.00 93.69 98 PHE A N 1
ATOM 783 C CA . PHE A 1 98 ? -6.550 -10.559 8.159 1.00 93.69 98 PHE A CA 1
ATOM 784 C C . PHE A 1 98 ? -5.704 -11.837 8.124 1.00 93.69 98 PHE A C 1
ATOM 786 O O . PHE A 1 98 ? -5.126 -12.152 7.079 1.00 93.69 98 PHE A O 1
ATOM 793 N N . GLU A 1 99 ? -5.659 -12.581 9.229 1.00 91.75 99 GLU A N 1
ATOM 794 C CA . GLU A 1 99 ? -4.965 -13.872 9.333 1.00 91.75 99 GLU A CA 1
ATOM 795 C C . GLU A 1 99 ? -5.564 -14.919 8.386 1.00 91.75 99 GLU A C 1
ATOM 797 O O . GLU A 1 99 ? -4.833 -15.574 7.639 1.00 91.75 99 GLU A O 1
ATOM 802 N N . GLU A 1 100 ? -6.895 -14.994 8.341 1.00 93.69 100 GLU A N 1
ATOM 803 C CA . GLU A 1 100 ? -7.682 -15.863 7.456 1.00 93.69 100 GLU A CA 1
ATOM 804 C C . GLU A 1 100 ? -7.770 -15.341 6.011 1.00 93.69 100 GLU A C 1
ATOM 806 O O . GLU A 1 100 ? -8.394 -15.972 5.160 1.00 93.69 100 GLU A O 1
ATOM 811 N N . ARG A 1 101 ? -7.142 -14.194 5.709 1.00 92.81 101 ARG A N 1
ATOM 812 C CA . ARG A 1 101 ? -7.083 -13.570 4.372 1.00 92.81 101 ARG A CA 1
ATOM 813 C C . ARG A 1 101 ? -8.456 -13.256 3.765 1.00 92.81 101 ARG A C 1
ATOM 815 O O . ARG A 1 101 ? -8.599 -13.220 2.548 1.00 92.81 101 ARG A O 1
ATOM 822 N N . LYS A 1 102 ? -9.436 -12.913 4.600 1.00 94.81 102 LYS A N 1
ATOM 823 C CA . LYS A 1 102 ? -10.810 -12.529 4.215 1.00 94.81 102 LYS A CA 1
ATOM 824 C C . LYS A 1 102 ? -10.945 -11.093 3.686 1.00 94.81 102 LYS A C 1
ATOM 826 O O . LYS A 1 102 ? -12.042 -10.544 3.637 1.00 94.81 102 LYS A O 1
ATOM 831 N N . PHE A 1 103 ? -9.825 -10.478 3.312 1.00 95.44 103 PHE A N 1
ATOM 832 C CA . PHE A 1 103 ? -9.770 -9.143 2.726 1.00 95.44 103 PHE A CA 1
ATOM 833 C C . PHE A 1 103 ? -9.221 -9.217 1.309 1.00 95.44 103 PHE A C 1
ATOM 835 O O . PHE A 1 103 ? -8.032 -9.515 1.118 1.00 95.44 103 PHE A O 1
ATOM 842 N N . ASP A 1 104 ? -10.039 -8.813 0.347 1.00 95.69 104 ASP A N 1
ATOM 843 C CA . ASP A 1 104 ? -9.592 -8.515 -1.004 1.00 95.69 104 ASP A CA 1
ATOM 844 C C . ASP A 1 104 ? -8.896 -7.159 -1.013 1.00 95.69 104 ASP A C 1
ATOM 846 O O . ASP A 1 104 ? -9.503 -6.131 -0.714 1.00 95.69 104 ASP A O 1
ATOM 850 N N . LYS A 1 105 ? -7.602 -7.155 -1.334 1.00 97.12 105 LYS A N 1
ATOM 851 C CA . LYS A 1 105 ? -6.761 -5.954 -1.336 1.00 97.12 105 LYS A CA 1
ATOM 852 C C . LYS A 1 105 ? -6.201 -5.731 -2.727 1.00 97.12 105 LYS A C 1
ATOM 854 O O . LYS A 1 105 ? -5.446 -6.570 -3.221 1.00 97.12 105 LYS A O 1
ATOM 859 N N . VAL A 1 106 ? -6.553 -4.598 -3.322 1.00 98.44 106 VAL A N 1
ATOM 860 C CA . VAL A 1 106 ? -6.106 -4.184 -4.649 1.00 98.44 106 VAL A CA 1
ATOM 861 C C . VAL A 1 106 ? -5.310 -2.894 -4.552 1.00 98.44 106 VAL A C 1
ATOM 863 O O . VAL A 1 106 ? -5.737 -1.909 -3.947 1.00 98.44 106 VAL A O 1
ATOM 866 N N . TYR A 1 107 ? -4.159 -2.903 -5.203 1.00 98.81 107 TYR A N 1
ATOM 867 C CA . TYR A 1 107 ? -3.246 -1.788 -5.330 1.00 98.81 107 TYR A CA 1
ATOM 868 C C . TYR A 1 107 ? -3.180 -1.343 -6.786 1.00 98.81 107 TYR A C 1
ATOM 870 O O . TYR A 1 107 ? -3.380 -2.146 -7.692 1.00 98.81 107 TYR A O 1
ATOM 878 N N . LEU A 1 108 ? -2.865 -0.073 -7.002 1.00 98.88 108 LEU A N 1
ATOM 879 C CA . LEU A 1 108 ? -2.424 0.434 -8.294 1.00 98.88 108 LEU A CA 1
ATOM 880 C C . LEU A 1 108 ? -0.913 0.635 -8.245 1.00 98.88 108 LEU A C 1
ATOM 882 O O . LEU A 1 108 ? -0.406 1.232 -7.289 1.00 98.88 108 LEU A O 1
ATOM 886 N N . ALA A 1 109 ? -0.215 0.126 -9.255 1.00 98.81 109 ALA A N 1
ATOM 887 C CA . ALA A 1 109 ? 1.230 0.232 -9.397 1.00 98.81 109 ALA A CA 1
ATOM 888 C C . ALA A 1 109 ? 1.581 0.717 -10.805 1.00 98.81 109 ALA A C 1
ATOM 890 O O . ALA A 1 109 ? 1.226 0.059 -11.778 1.00 98.81 109 ALA A O 1
ATOM 891 N N . LEU A 1 110 ? 2.276 1.849 -10.911 1.00 98.75 110 LEU A N 1
ATOM 892 C CA . LEU A 1 110 ? 2.890 2.268 -12.171 1.00 98.75 110 LEU A CA 1
ATOM 893 C C . LEU A 1 110 ? 4.282 1.634 -12.253 1.00 98.75 110 LEU A C 1
ATOM 895 O O . LEU A 1 110 ? 5.124 1.885 -11.385 1.00 98.75 110 LEU A O 1
ATOM 899 N N . VAL A 1 111 ? 4.512 0.792 -13.254 1.00 98.75 111 VAL A N 1
ATOM 900 C CA . VAL A 1 111 ? 5.736 -0.012 -13.388 1.00 98.75 111 VAL A CA 1
ATOM 901 C C . VAL A 1 111 ? 6.503 0.328 -14.657 1.00 98.75 111 VAL A C 1
ATOM 903 O O . VAL A 1 111 ? 5.930 0.857 -15.608 1.00 98.75 111 VAL A O 1
ATOM 906 N N . LEU A 1 112 ? 7.794 -0.003 -14.672 1.00 98.44 112 LEU A N 1
ATOM 907 C CA . LEU A 1 112 ? 8.614 0.053 -15.879 1.00 98.44 112 LEU A CA 1
ATOM 908 C C . LEU A 1 112 ? 8.193 -1.034 -16.882 1.00 98.44 112 LEU A C 1
ATOM 910 O O . LEU A 1 112 ? 8.116 -2.221 -16.545 1.00 98.44 112 LEU A O 1
ATOM 914 N N . GLY A 1 113 ? 8.020 -0.633 -18.139 1.00 97.12 113 GLY A N 1
ATOM 915 C CA . GLY A 1 113 ? 7.660 -1.500 -19.254 1.00 97.12 113 GLY A CA 1
ATOM 916 C C . GLY A 1 113 ? 6.277 -2.131 -19.108 1.00 97.12 113 GLY A C 1
ATOM 917 O O . GLY A 1 113 ? 5.466 -1.739 -18.269 1.00 97.12 113 GLY A O 1
ATOM 918 N N . THR A 1 114 ? 6.031 -3.147 -19.928 1.00 96.19 114 THR A N 1
ATOM 919 C CA . THR A 1 114 ? 4.767 -3.888 -19.962 1.00 96.19 114 THR A CA 1
ATOM 920 C C . THR A 1 114 ? 5.039 -5.373 -19.717 1.00 96.19 114 THR A C 1
ATOM 922 O O . THR A 1 114 ? 5.821 -5.962 -20.471 1.00 96.19 114 THR A O 1
ATOM 925 N N . PRO A 1 115 ? 4.426 -6.000 -18.691 1.00 94.44 115 PRO A N 1
ATOM 926 C CA . PRO A 1 115 ? 4.481 -7.447 -18.516 1.00 94.44 115 PRO A CA 1
ATOM 927 C C . PRO A 1 115 ? 4.022 -8.188 -19.774 1.00 94.44 115 PRO A C 1
ATOM 929 O O . PRO A 1 115 ? 3.040 -7.798 -20.400 1.00 94.44 115 PRO A O 1
ATOM 932 N N . LYS A 1 116 ? 4.713 -9.280 -20.133 1.00 91.31 116 LYS A N 1
ATOM 933 C CA . LYS A 1 116 ? 4.406 -10.058 -21.353 1.00 91.31 116 LYS A CA 1
ATOM 934 C C . LYS A 1 116 ? 2.949 -10.525 -21.421 1.00 91.31 116 LYS A C 1
ATOM 936 O O . LYS A 1 116 ? 2.368 -10.554 -22.499 1.00 91.31 116 LYS A O 1
ATOM 941 N N . SER A 1 117 ? 2.386 -10.905 -20.278 1.00 92.25 117 SER A N 1
ATOM 942 C CA . SER A 1 117 ? 0.983 -11.292 -20.155 1.00 92.25 117 SER A CA 1
ATOM 943 C C . SER A 1 117 ? 0.190 -10.136 -19.555 1.00 92.25 117 SER A C 1
ATOM 945 O O . SER A 1 117 ? 0.608 -9.570 -18.548 1.00 92.25 117 SER A O 1
ATOM 947 N N . GLU A 1 118 ? -0.988 -9.833 -20.112 1.00 93.12 118 GLU A N 1
ATOM 948 C CA . GLU A 1 118 ? -1.899 -8.818 -19.551 1.00 93.12 118 GLU A CA 1
ATOM 949 C C . GLU A 1 118 ? -2.277 -9.142 -18.100 1.00 93.12 118 GLU A C 1
ATOM 951 O O . GLU A 1 118 ? -2.451 -8.246 -17.284 1.00 93.12 118 GLU A O 1
ATOM 956 N N . LYS A 1 119 ? -2.388 -10.424 -17.754 1.00 94.62 119 LYS A N 1
ATOM 957 C CA . LYS A 1 119 ? -2.652 -10.889 -16.393 1.00 94.62 119 LYS A CA 1
ATOM 958 C C . LYS A 1 119 ? -1.691 -12.001 -16.007 1.00 94.62 119 LYS A C 1
ATOM 960 O O . LYS A 1 119 ? -1.268 -12.787 -16.855 1.00 94.62 119 LYS A O 1
ATOM 965 N N . GLY A 1 120 ? -1.384 -12.095 -14.721 1.00 92.81 120 GLY A N 1
ATOM 966 C CA . GLY A 1 120 ? -0.516 -13.140 -14.201 1.00 92.81 120 GLY A CA 1
ATOM 967 C C . GLY A 1 120 ? -0.474 -13.176 -12.683 1.00 92.81 120 GLY A C 1
ATOM 968 O O . GLY A 1 120 ? -1.044 -12.324 -11.999 1.00 92.81 120 GLY A O 1
ATOM 969 N N . TYR A 1 121 ? 0.232 -14.172 -12.158 1.00 92.81 121 TYR A N 1
ATOM 970 C CA . TYR A 1 121 ? 0.512 -14.308 -10.738 1.00 92.81 121 TYR A CA 1
ATOM 971 C C . TYR A 1 121 ? 1.998 -14.549 -10.496 1.00 92.81 121 TYR A C 1
ATOM 973 O O . TYR A 1 121 ? 2.730 -15.038 -11.352 1.00 92.81 121 TYR A O 1
ATOM 981 N N . ILE A 1 122 ? 2.433 -14.164 -9.306 1.00 95.12 122 ILE A N 1
ATOM 982 C CA . ILE A 1 122 ? 3.791 -14.302 -8.806 1.00 95.12 122 ILE A CA 1
ATOM 983 C C . ILE A 1 122 ? 3.643 -14.993 -7.452 1.00 95.12 122 ILE A C 1
ATOM 985 O O . ILE A 1 122 ? 3.322 -14.335 -6.454 1.00 95.12 122 ILE A O 1
ATOM 989 N N . ASP A 1 123 ? 3.789 -16.320 -7.456 1.00 94.50 123 ASP A N 1
ATOM 990 C CA . ASP A 1 123 ? 3.842 -17.169 -6.259 1.00 94.50 123 ASP A CA 1
ATOM 991 C C . ASP A 1 123 ? 5.309 -17.441 -5.938 1.00 94.50 123 ASP A C 1
ATOM 993 O O . ASP A 1 123 ? 5.942 -18.337 -6.495 1.00 94.50 123 ASP A O 1
ATOM 997 N N . ALA A 1 124 ? 5.880 -16.570 -5.118 1.00 95.31 124 ALA A N 1
ATOM 998 C CA . ALA A 1 124 ? 7.296 -16.588 -4.818 1.00 95.31 124 ALA A CA 1
ATOM 999 C C . ALA A 1 124 ? 7.483 -16.200 -3.348 1.00 95.31 124 ALA A C 1
ATOM 1001 O O . ALA A 1 124 ? 7.029 -15.135 -2.934 1.00 95.31 124 ALA A O 1
ATOM 1002 N N . PRO A 1 125 ? 8.098 -17.047 -2.512 1.00 96.75 125 PRO A N 1
ATOM 1003 C CA . PRO A 1 125 ? 8.292 -16.715 -1.111 1.00 96.75 125 PRO A CA 1
ATOM 1004 C C . PRO A 1 125 ? 9.306 -15.575 -0.940 1.00 96.75 125 PRO A C 1
ATOM 1006 O O . PRO A 1 125 ? 10.254 -15.428 -1.710 1.00 96.75 125 PRO A O 1
ATOM 1009 N N . ILE A 1 126 ? 9.096 -14.752 0.091 1.00 96.56 126 ILE A N 1
ATOM 1010 C CA . ILE A 1 126 ? 9.927 -13.579 0.389 1.00 96.56 126 ILE A CA 1
ATOM 1011 C C . ILE A 1 126 ? 10.653 -13.775 1.716 1.00 96.56 126 ILE A C 1
ATOM 1013 O O . ILE A 1 126 ? 10.033 -14.104 2.733 1.00 96.56 126 ILE A O 1
ATOM 1017 N N . ALA A 1 127 ? 11.948 -13.472 1.726 1.00 95.44 127 ALA A N 1
ATOM 1018 C CA . ALA A 1 127 ? 12.769 -13.367 2.927 1.00 95.44 127 ALA A CA 1
ATOM 1019 C C . ALA A 1 127 ? 13.486 -12.011 2.981 1.00 95.44 127 ALA A C 1
ATOM 1021 O O . ALA A 1 127 ? 13.550 -11.270 1.998 1.00 95.44 127 ALA A O 1
ATOM 1022 N N . ARG A 1 128 ? 14.040 -11.669 4.148 1.00 93.94 128 ARG A N 1
ATOM 1023 C CA . ARG A 1 128 ? 14.995 -10.557 4.248 1.00 93.94 128 ARG A CA 1
ATOM 1024 C C . ARG A 1 128 ? 16.255 -10.940 3.471 1.00 93.94 128 ARG A C 1
ATOM 1026 O O . ARG A 1 128 ? 16.716 -12.070 3.607 1.00 93.94 128 ARG A O 1
ATOM 1033 N N . SER A 1 129 ? 16.800 -10.023 2.679 1.00 90.12 129 SER A N 1
ATOM 1034 C CA . SER A 1 129 ? 17.962 -10.322 1.842 1.00 90.12 129 SER A CA 1
ATOM 1035 C C . SER A 1 129 ? 19.206 -10.599 2.701 1.00 90.12 129 SER A C 1
ATOM 1037 O O . SER A 1 129 ? 19.395 -10.005 3.770 1.00 90.12 129 SER A O 1
ATOM 1039 N N . THR A 1 130 ? 20.028 -11.549 2.253 1.00 87.94 130 THR A N 1
ATOM 1040 C CA . THR A 1 130 ? 21.282 -11.952 2.907 1.00 87.94 130 THR A CA 1
ATOM 1041 C C . THR A 1 130 ? 22.439 -11.009 2.578 1.00 87.94 130 THR A C 1
ATOM 1043 O O . THR A 1 130 ? 23.338 -10.868 3.399 1.00 87.94 130 THR A O 1
ATOM 1046 N N . VAL A 1 131 ? 22.382 -10.330 1.426 1.00 87.50 131 VAL A N 1
ATOM 1047 C CA . VAL A 1 131 ? 23.399 -9.374 0.954 1.00 87.50 131 VAL A CA 1
ATOM 1048 C C . VAL A 1 131 ? 23.150 -7.984 1.540 1.00 87.50 131 VAL A C 1
ATOM 1050 O O . VAL A 1 131 ? 24.004 -7.419 2.213 1.00 87.50 131 VAL A O 1
ATOM 1053 N N . ASP A 1 132 ? 21.945 -7.456 1.337 1.00 88.31 132 ASP A N 1
ATOM 1054 C CA . ASP A 1 132 ? 21.485 -6.198 1.925 1.00 88.31 132 ASP A CA 1
ATOM 1055 C C . ASP A 1 132 ? 20.334 -6.475 2.897 1.00 88.31 132 ASP A C 1
ATOM 1057 O O . ASP A 1 132 ? 19.209 -6.790 2.492 1.00 88.31 132 ASP A O 1
ATOM 1061 N N . ARG A 1 133 ? 20.616 -6.356 4.197 1.00 86.50 133 ARG A N 1
ATOM 1062 C CA . ARG A 1 133 ? 19.663 -6.654 5.276 1.00 86.50 133 ARG A CA 1
ATOM 1063 C C . ARG A 1 133 ? 18.563 -5.599 5.412 1.00 86.50 133 ARG A C 1
ATOM 1065 O O . ARG A 1 133 ? 17.589 -5.857 6.127 1.00 86.50 133 ARG A O 1
ATOM 1072 N N . GLN A 1 134 ? 18.675 -4.444 4.755 1.00 85.44 134 GLN A N 1
ATOM 1073 C CA . GLN A 1 134 ? 17.602 -3.446 4.681 1.00 85.44 134 GLN A CA 1
ATOM 1074 C C . GLN A 1 134 ? 16.550 -3.820 3.626 1.00 85.44 134 GLN A C 1
ATOM 1076 O O . GLN A 1 134 ? 15.416 -3.338 3.686 1.00 85.44 134 GLN A O 1
ATOM 1081 N N . LYS A 1 135 ? 16.888 -4.733 2.706 1.00 91.81 135 LYS A N 1
ATOM 1082 C CA . LYS A 1 135 ? 16.014 -5.197 1.627 1.00 91.81 135 LYS A CA 1
ATOM 1083 C C . LYS A 1 135 ? 15.382 -6.558 1.921 1.00 91.81 135 LYS A C 1
ATOM 1085 O O . LYS A 1 135 ? 15.800 -7.331 2.783 1.00 91.81 135 LYS A O 1
ATOM 1090 N N . PHE A 1 136 ? 14.350 -6.846 1.144 1.00 94.50 136 PHE A N 1
ATOM 1091 C CA . PHE A 1 136 ? 13.694 -8.149 1.025 1.00 94.50 136 PHE A CA 1
ATOM 1092 C C . PHE A 1 136 ? 13.883 -8.671 -0.393 1.00 94.50 136 PHE A C 1
ATOM 1094 O O . PHE A 1 136 ? 13.970 -7.868 -1.313 1.00 94.50 136 PHE A O 1
ATOM 1101 N N . ALA A 1 137 ? 13.928 -9.983 -0.569 1.00 94.50 137 ALA A N 1
ATOM 1102 C CA . ALA A 1 137 ? 14.096 -10.615 -1.869 1.00 94.50 137 ALA A CA 1
ATOM 1103 C C . ALA A 1 137 ? 13.217 -11.862 -1.973 1.00 94.50 137 ALA A C 1
ATOM 1105 O O . ALA A 1 137 ? 12.844 -12.454 -0.953 1.00 94.50 137 ALA A O 1
ATOM 1106 N N . VAL A 1 138 ? 12.916 -12.263 -3.209 1.00 93.88 138 VAL A N 1
ATOM 1107 C CA . VAL A 1 138 ? 12.428 -13.617 -3.472 1.00 93.88 138 VAL A CA 1
ATOM 1108 C C . VAL A 1 138 ? 13.532 -14.592 -3.073 1.00 93.88 138 VAL A C 1
ATOM 1110 O O . VAL A 1 138 ? 14.665 -14.464 -3.532 1.00 93.88 138 VAL A O 1
ATOM 1113 N N . SER A 1 139 ? 13.217 -15.532 -2.189 1.00 91.12 139 SER A N 1
ATOM 1114 C CA . SER A 1 139 ? 14.168 -16.533 -1.708 1.00 91.12 139 SER A CA 1
ATOM 1115 C C . SER A 1 139 ? 13.431 -17.805 -1.316 1.00 91.12 139 SER A C 1
ATOM 1117 O O . SER A 1 139 ? 12.379 -17.730 -0.688 1.00 91.12 139 SER A O 1
ATOM 1119 N N . MET A 1 140 ? 14.019 -18.955 -1.644 1.00 88.44 140 MET A N 1
ATOM 1120 C CA . MET A 1 140 ? 13.535 -20.285 -1.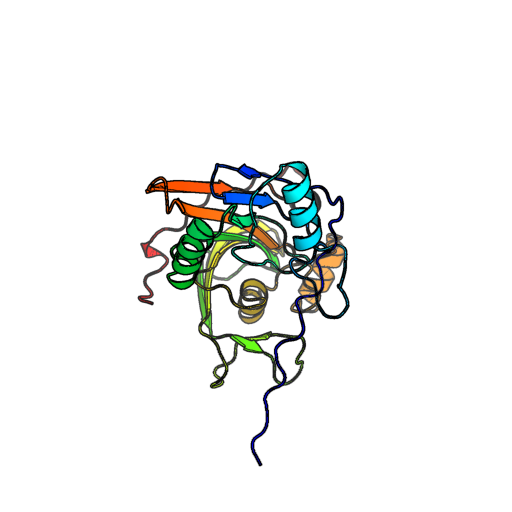256 1.00 88.44 140 MET A CA 1
ATOM 1121 C C . MET A 1 140 ? 14.114 -20.762 0.087 1.00 88.44 140 MET A C 1
ATOM 1123 O O . MET A 1 140 ? 13.945 -21.923 0.453 1.00 88.44 140 MET A O 1
ATOM 1127 N N . ASP A 1 141 ? 14.797 -19.887 0.831 1.00 85.50 141 ASP A N 1
ATOM 1128 C CA . ASP A 1 141 ? 15.388 -20.230 2.125 1.00 85.50 141 ASP A CA 1
ATOM 1129 C C . ASP A 1 141 ? 14.323 -20.641 3.152 1.00 85.50 141 ASP A C 1
ATOM 1131 O O . ASP A 1 141 ? 13.169 -20.215 3.103 1.00 85.50 141 ASP A O 1
ATOM 1135 N N . HIS A 1 142 ? 14.732 -21.393 4.173 1.00 84.12 142 HIS A N 1
ATOM 1136 C CA . HIS A 1 142 ? 13.858 -21.854 5.259 1.00 84.12 142 HIS A CA 1
ATOM 1137 C C . HIS A 1 142 ? 13.206 -20.724 6.085 1.00 84.12 142 HIS A C 1
ATOM 1139 O O . HIS A 1 142 ? 12.186 -20.939 6.736 1.00 84.12 142 HIS A O 1
ATOM 1145 N N . HIS A 1 143 ? 13.766 -19.511 6.061 1.00 86.38 143 HIS A N 1
ATOM 1146 C CA . HIS A 1 143 ? 13.176 -18.323 6.694 1.00 86.38 143 HIS A CA 1
ATOM 1147 C C . HIS A 1 143 ? 12.202 -17.558 5.787 1.00 86.38 143 HIS A C 1
ATOM 1149 O O . HIS A 1 143 ? 11.605 -16.562 6.215 1.00 86.38 143 HIS A O 1
ATOM 1155 N N . SER A 1 144 ? 12.070 -17.972 4.528 1.00 91.31 144 SER A N 1
ATOM 1156 C CA . SER A 1 144 ? 11.179 -17.333 3.574 1.00 91.31 144 SER A CA 1
ATOM 1157 C C . SER A 1 144 ? 9.718 -17.562 3.948 1.00 91.31 144 SER A C 1
ATOM 1159 O O . SER A 1 144 ? 9.326 -18.566 4.547 1.00 91.31 144 SER A O 1
ATOM 1161 N N . ARG A 1 145 ? 8.877 -16.579 3.637 1.00 94.00 145 ARG A N 1
ATOM 1162 C CA . ARG A 1 145 ? 7.439 -16.647 3.894 1.00 94.00 145 ARG A CA 1
ATOM 1163 C C . ARG A 1 145 ? 6.716 -16.635 2.565 1.00 94.00 145 ARG A C 1
ATOM 1165 O O . ARG A 1 145 ? 6.928 -15.721 1.771 1.00 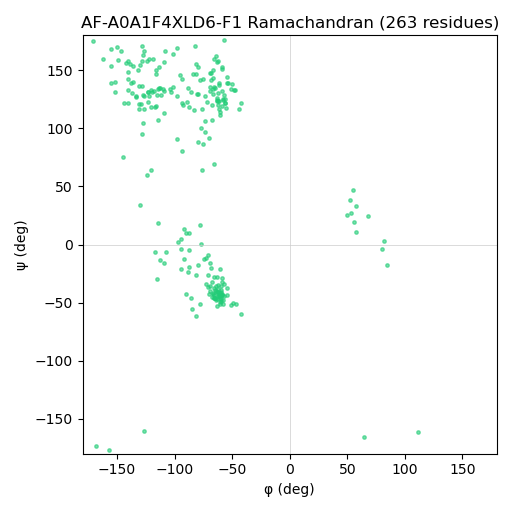94.00 145 ARG A O 1
ATOM 1172 N N . ARG A 1 146 ? 5.815 -17.603 2.364 1.00 94.31 146 ARG A N 1
ATOM 1173 C CA . ARG A 1 146 ? 4.951 -17.668 1.177 1.00 94.31 146 ARG A CA 1
ATOM 1174 C C . ARG A 1 146 ? 4.290 -16.314 0.914 1.00 94.31 146 ARG A C 1
ATOM 1176 O O . ARG A 1 146 ? 3.739 -15.689 1.839 1.00 94.31 146 ARG A O 1
ATOM 1183 N N . ALA A 1 147 ? 4.341 -15.899 -0.345 1.00 95.19 147 ALA A N 1
ATOM 1184 C CA . ALA A 1 147 ? 3.726 -14.682 -0.825 1.00 95.19 147 ALA A CA 1
ATOM 1185 C C . ALA A 1 147 ? 3.103 -14.907 -2.205 1.00 95.19 147 ALA A C 1
ATOM 1187 O O . ALA A 1 147 ? 3.745 -15.461 -3.088 1.00 95.19 147 ALA A O 1
ATOM 1188 N N . LEU A 1 148 ? 1.860 -14.448 -2.381 1.00 95.00 148 LEU A N 1
ATOM 1189 C CA . LEU A 1 148 ? 1.177 -14.463 -3.676 1.00 95.00 148 LEU A CA 1
ATOM 1190 C C . LEU A 1 148 ? 0.658 -13.075 -4.008 1.00 95.00 148 LEU A C 1
ATOM 1192 O O . LEU A 1 148 ? -0.085 -12.452 -3.233 1.00 95.00 148 LEU A O 1
ATOM 1196 N N . THR A 1 149 ? 1.025 -12.648 -5.205 1.00 96.38 149 THR A N 1
ATOM 1197 C CA . THR A 1 149 ? 0.597 -11.407 -5.834 1.00 96.38 149 THR A CA 1
ATOM 1198 C C . THR A 1 149 ? 0.065 -11.756 -7.212 1.00 96.38 149 THR A C 1
ATOM 1200 O O . THR A 1 149 ? 0.770 -12.410 -7.971 1.00 96.38 149 THR A O 1
ATOM 1203 N N . ALA A 1 150 ? -1.134 -11.311 -7.556 1.00 96.19 150 ALA A N 1
ATOM 1204 C CA . ALA A 1 150 ? -1.582 -11.304 -8.940 1.00 96.19 150 ALA A CA 1
ATOM 1205 C C . ALA A 1 150 ? -1.643 -9.884 -9.465 1.00 96.19 150 ALA A C 1
ATOM 1207 O O . ALA A 1 150 ? -1.800 -8.930 -8.701 1.00 96.19 150 ALA A O 1
ATOM 1208 N N . TYR A 1 151 ? -1.565 -9.754 -10.775 1.00 96.88 151 TYR A N 1
ATOM 1209 C CA . TYR A 1 151 ? -1.675 -8.477 -11.443 1.00 96.88 151 TYR A CA 1
ATOM 1210 C C . TYR A 1 151 ? -2.517 -8.598 -12.706 1.00 96.88 151 TYR A C 1
ATOM 1212 O O . TYR A 1 151 ? -2.635 -9.668 -13.307 1.00 96.88 151 TYR A O 1
ATOM 1220 N N . LYS A 1 152 ? -3.086 -7.464 -13.094 1.00 97.31 152 LYS A N 1
ATOM 1221 C CA . LYS A 1 152 ? -3.664 -7.213 -14.404 1.00 97.31 152 LYS A CA 1
ATOM 1222 C C . LYS A 1 152 ? -3.155 -5.855 -14.874 1.00 97.31 152 LYS A C 1
ATOM 1224 O O . LYS A 1 152 ? -3.275 -4.874 -14.140 1.00 97.31 152 LYS A O 1
ATOM 1229 N N . THR A 1 153 ? -2.592 -5.796 -16.068 1.00 97.81 153 THR A N 1
ATOM 1230 C CA . THR A 1 153 ? -2.306 -4.547 -16.764 1.00 97.81 153 THR A CA 1
ATOM 1231 C C . THR A 1 153 ? -3.632 -3.908 -17.135 1.00 97.81 153 THR A C 1
ATOM 1233 O O . THR A 1 153 ? -4.465 -4.529 -17.791 1.00 97.81 153 THR A O 1
ATOM 1236 N N . ILE A 1 154 ? -3.867 -2.699 -16.634 1.00 97.56 154 ILE A N 1
ATOM 1237 C CA . ILE A 1 154 ? -5.115 -1.963 -16.860 1.00 97.56 154 ILE A CA 1
ATOM 1238 C C . ILE A 1 154 ? -4.919 -0.774 -17.789 1.00 97.56 154 ILE A C 1
ATOM 1240 O O . ILE A 1 154 ? -5.906 -0.255 -18.295 1.00 97.56 154 ILE A O 1
ATOM 1244 N N . ASP A 1 155 ? -3.673 -0.354 -18.005 1.00 97.06 155 ASP A N 1
ATOM 1245 C CA . ASP A 1 155 ? -3.332 0.666 -18.984 1.00 97.06 155 ASP A CA 1
ATOM 1246 C C . ASP A 1 155 ? -1.880 0.536 -19.449 1.00 97.06 155 ASP A C 1
ATOM 1248 O O . ASP A 1 155 ? -1.020 0.044 -18.704 1.00 97.06 155 ASP A O 1
ATOM 1252 N N . TYR A 1 156 ? -1.620 1.003 -20.666 1.00 96.25 156 TYR A N 1
ATOM 1253 C CA . TYR A 1 156 ? -0.347 0.862 -21.362 1.00 96.25 156 TYR A CA 1
ATOM 1254 C C . TYR A 1 156 ? 0.192 2.233 -21.748 1.00 96.25 156 TYR A C 1
ATOM 1256 O O . TYR A 1 156 ? -0.499 3.048 -22.356 1.00 96.25 156 TYR A O 1
ATOM 1264 N N . PHE A 1 157 ? 1.460 2.454 -21.441 1.00 94.75 157 PHE A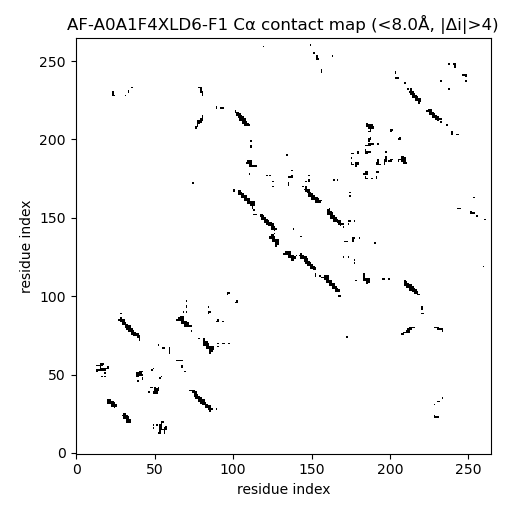 N 1
ATOM 1265 C CA . PHE A 1 157 ? 2.225 3.621 -21.845 1.00 94.75 157 PHE A CA 1
ATOM 1266 C C . PHE A 1 157 ? 3.524 3.130 -22.497 1.00 94.75 157 PHE A C 1
ATOM 1268 O O . PHE A 1 157 ? 3.947 2.003 -22.255 1.00 94.75 157 PHE A O 1
ATOM 1275 N N . ASP A 1 158 ? 4.157 3.957 -23.324 1.00 88.38 158 ASP A N 1
ATOM 1276 C CA . ASP A 1 158 ? 5.314 3.572 -24.153 1.00 88.38 158 ASP A CA 1
ATOM 1277 C C . ASP A 1 158 ? 6.354 2.698 -23.412 1.00 88.38 158 ASP A C 1
ATOM 1279 O O . ASP A 1 158 ? 6.549 1.523 -23.721 1.00 88.38 158 ASP A O 1
ATOM 1283 N N . GLU A 1 159 ? 6.921 3.221 -22.321 1.00 93.69 159 GLU A N 1
ATOM 1284 C CA . GLU A 1 159 ? 7.893 2.504 -21.481 1.00 93.69 159 GLU A CA 1
ATOM 1285 C C . GLU A 1 159 ? 7.376 2.214 -20.063 1.00 93.69 159 GLU A C 1
ATOM 1287 O O . GLU A 1 159 ? 8.161 1.971 -19.142 1.00 93.69 159 GLU A O 1
ATOM 1292 N N . ALA A 1 160 ? 6.063 2.267 -19.841 1.00 97.69 160 ALA A N 1
ATOM 1293 C CA . ALA A 1 160 ? 5.470 2.063 -18.522 1.00 97.69 160 ALA A CA 1
ATOM 1294 C C . ALA A 1 160 ? 4.081 1.437 -18.617 1.00 97.69 160 ALA A C 1
ATOM 1296 O O . ALA A 1 160 ? 3.396 1.553 -19.621 1.00 97.69 160 ALA A O 1
ATOM 1297 N N . SER A 1 161 ? 3.606 0.816 -17.548 1.00 98.06 161 SER A N 1
ATOM 1298 C CA . SER A 1 161 ? 2.228 0.324 -17.506 1.00 98.06 161 SER A CA 1
ATOM 1299 C C . SER A 1 161 ? 1.604 0.543 -16.140 1.00 98.06 161 SER A C 1
ATOM 1301 O O . SER A 1 161 ? 2.291 0.551 -15.113 1.00 98.06 161 SER A O 1
ATOM 1303 N N . LEU A 1 162 ? 0.288 0.760 -16.123 1.00 98.62 162 LEU A N 1
ATOM 1304 C CA . LEU A 1 162 ? -0.479 0.792 -14.886 1.00 98.62 162 LEU A CA 1
ATOM 1305 C C . LEU A 1 162 ? -1.028 -0.604 -14.623 1.00 98.62 162 LEU A C 1
ATOM 1307 O O . LEU A 1 162 ? -1.809 -1.140 -15.410 1.00 98.62 162 LEU A O 1
ATOM 1311 N N . LEU A 1 163 ? -0.645 -1.182 -13.491 1.00 98.69 163 LEU A N 1
ATOM 1312 C CA . LEU A 1 163 ? -1.133 -2.476 -13.043 1.00 98.69 163 LEU A CA 1
ATOM 1313 C C . LEU A 1 163 ? -2.150 -2.293 -11.918 1.00 98.69 163 LEU A C 1
ATOM 1315 O O . LEU A 1 163 ? -1.886 -1.594 -10.936 1.00 98.69 163 LEU A O 1
ATOM 1319 N N . ALA A 1 164 ? -3.273 -2.999 -12.013 1.00 98.56 164 ALA A N 1
ATOM 1320 C CA . ALA A 1 164 ? -4.021 -3.407 -10.836 1.00 98.56 164 ALA A CA 1
ATOM 1321 C C . ALA A 1 164 ? -3.321 -4.631 -10.237 1.00 98.56 164 ALA A C 1
ATOM 1323 O O . ALA A 1 164 ? -3.042 -5.600 -10.938 1.00 98.56 164 ALA A O 1
ATOM 1324 N N . VAL A 1 165 ? -3.047 -4.607 -8.936 1.00 98.38 165 VAL A N 1
ATOM 1325 C CA . VAL A 1 165 ? -2.291 -5.648 -8.234 1.00 98.38 165 VAL A CA 1
ATOM 1326 C C . VAL A 1 165 ? -3.099 -6.149 -7.045 1.00 98.38 165 VAL A C 1
ATOM 1328 O O . VAL A 1 165 ? -3.361 -5.396 -6.110 1.00 98.38 165 VAL A O 1
ATOM 1331 N N . LYS A 1 166 ? -3.481 -7.426 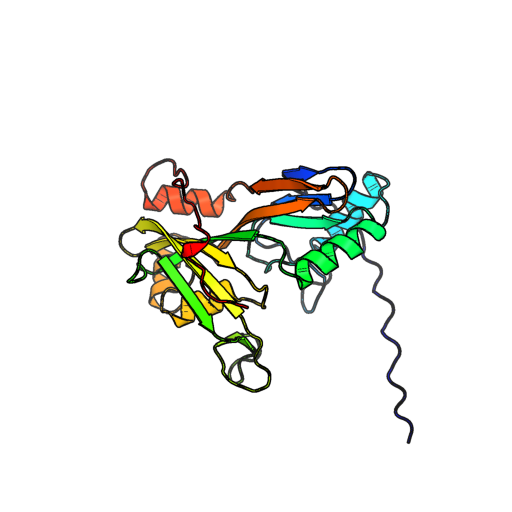-7.054 1.00 97.44 166 LYS A N 1
ATOM 1332 C CA . LYS A 1 166 ? -4.179 -8.087 -5.947 1.00 97.44 166 LYS A CA 1
ATOM 1333 C C . LYS A 1 166 ? -3.181 -8.865 -5.096 1.00 97.44 166 LYS A C 1
ATOM 1335 O O . LYS A 1 166 ? -2.437 -9.692 -5.620 1.00 97.44 166 LYS A O 1
ATOM 1340 N N . ILE A 1 167 ? -3.179 -8.643 -3.782 1.00 95.44 167 ILE A N 1
ATOM 1341 C CA . ILE A 1 167 ? -2.334 -9.416 -2.857 1.00 95.44 167 ILE A CA 1
ATOM 1342 C C . ILE A 1 167 ? -3.174 -10.354 -1.990 1.00 95.44 167 ILE A C 1
ATOM 1344 O O . ILE A 1 167 ? -4.151 -9.942 -1.361 1.00 95.44 167 ILE A O 1
ATOM 1348 N N . HIS A 1 168 ? -2.751 -11.614 -1.912 1.00 92.38 168 HIS A N 1
ATOM 1349 C CA . HIS A 1 168 ? -3.372 -12.623 -1.041 1.00 92.38 168 HIS A CA 1
ATOM 1350 C C . HIS A 1 168 ? -2.656 -12.716 0.311 1.00 92.38 168 HIS A C 1
ATOM 1352 O O . HIS A 1 168 ? -3.223 -13.128 1.318 1.00 92.38 168 HIS A O 1
ATOM 1358 N N . THR A 1 169 ? -1.406 -12.265 0.348 1.00 92.19 169 THR A N 1
ATOM 1359 C CA . THR A 1 169 ? -0.562 -12.154 1.539 1.00 92.19 169 THR A CA 1
ATOM 1360 C C . THR A 1 169 ? -0.098 -10.712 1.722 1.00 92.19 169 THR A C 1
ATOM 1362 O O . THR A 1 169 ? -0.117 -9.934 0.777 1.00 92.19 169 THR A O 1
ATOM 1365 N N . GLY A 1 170 ? 0.321 -10.340 2.934 1.00 92.44 170 GLY A N 1
ATOM 1366 C CA . GLY A 1 170 ? 0.837 -9.000 3.243 1.00 92.44 170 GLY A CA 1
ATOM 1367 C C . GLY A 1 170 ? 2.266 -9.037 3.775 1.00 92.44 170 GLY A C 1
ATOM 1368 O O . GLY A 1 170 ? 2.487 -8.732 4.946 1.00 92.44 170 GLY A O 1
ATOM 1369 N N . ARG A 1 171 ? 3.237 -9.486 2.969 1.00 95.00 171 ARG A N 1
ATOM 1370 C CA . ARG A 1 171 ? 4.658 -9.477 3.366 1.00 95.00 171 ARG A CA 1
ATOM 1371 C C . ARG A 1 171 ? 5.282 -8.097 3.158 1.00 95.00 171 ARG A C 1
ATOM 1373 O O . ARG A 1 171 ? 4.812 -7.306 2.342 1.00 95.00 171 ARG A O 1
ATOM 1380 N N . THR A 1 172 ? 6.339 -7.806 3.913 1.00 93.88 172 THR A N 1
ATOM 1381 C CA . THR A 1 172 ? 7.065 -6.535 3.802 1.00 93.88 172 THR A CA 1
ATOM 1382 C C . THR A 1 172 ? 7.554 -6.337 2.372 1.00 93.88 172 THR A C 1
ATOM 1384 O O . THR A 1 172 ? 8.166 -7.239 1.805 1.00 93.88 172 THR A O 1
ATOM 1387 N N . HIS A 1 173 ? 7.254 -5.173 1.793 1.00 97.00 173 HIS A N 1
ATOM 1388 C CA . HIS A 1 173 ? 7.609 -4.803 0.419 1.00 97.00 173 HIS A CA 1
ATOM 1389 C C . HIS A 1 173 ? 7.112 -5.778 -0.669 1.00 97.00 173 HIS A C 1
ATOM 1391 O O . HIS A 1 173 ? 7.623 -5.744 -1.785 1.00 97.00 173 HIS A O 1
ATOM 1397 N N . GLN A 1 174 ? 6.114 -6.627 -0.389 1.00 97.88 174 GLN A N 1
ATOM 1398 C CA . GLN A 1 174 ? 5.756 -7.758 -1.254 1.00 97.88 174 GLN A CA 1
ATOM 1399 C C . GLN A 1 174 ? 5.556 -7.388 -2.727 1.00 97.88 174 GLN A C 1
ATOM 1401 O O . GLN A 1 174 ? 6.161 -8.002 -3.598 1.00 97.88 174 GLN A O 1
ATOM 1406 N N . ILE A 1 175 ? 4.724 -6.379 -3.003 1.00 98.56 175 ILE A N 1
ATOM 1407 C CA . ILE A 1 175 ? 4.434 -5.942 -4.376 1.00 98.56 175 ILE A CA 1
ATOM 1408 C C . ILE A 1 175 ? 5.712 -5.461 -5.067 1.00 98.56 175 ILE A C 1
ATOM 1410 O O . ILE A 1 175 ? 5.978 -5.841 -6.198 1.00 98.56 175 ILE A O 1
ATOM 1414 N N . ARG A 1 176 ? 6.522 -4.667 -4.361 1.00 98.56 176 ARG A N 1
ATOM 1415 C CA . ARG A 1 176 ? 7.757 -4.068 -4.880 1.00 98.56 176 ARG A CA 1
ATOM 1416 C C . ARG A 1 176 ? 8.776 -5.148 -5.257 1.00 98.56 176 ARG A C 1
ATOM 1418 O O . ARG A 1 176 ? 9.297 -5.131 -6.364 1.00 98.56 176 ARG A O 1
ATOM 1425 N N . VAL A 1 177 ? 8.974 -6.128 -4.371 1.00 98.19 177 VAL A N 1
ATOM 1426 C CA . VAL A 1 177 ? 9.874 -7.275 -4.582 1.00 98.19 177 VAL A CA 1
ATOM 1427 C C . VAL A 1 177 ? 9.382 -8.183 -5.710 1.00 98.19 177 VAL A C 1
ATOM 1429 O O . VAL A 1 177 ? 10.168 -8.580 -6.559 1.00 98.19 177 VAL A O 1
ATOM 1432 N N . HIS A 1 178 ? 8.089 -8.517 -5.741 1.00 98.31 178 HIS A N 1
ATOM 1433 C CA . HIS A 1 178 ? 7.539 -9.394 -6.781 1.00 98.31 178 HIS A CA 1
ATOM 1434 C C . HIS A 1 178 ? 7.595 -8.749 -8.167 1.00 98.31 178 HIS A C 1
ATOM 1436 O O . HIS A 1 178 ? 7.952 -9.403 -9.138 1.00 98.31 178 HIS A O 1
ATOM 1442 N N . LEU A 1 179 ? 7.237 -7.471 -8.279 1.00 98.38 179 LEU A N 1
ATOM 1443 C CA . LEU A 1 179 ? 7.257 -6.782 -9.567 1.00 98.38 179 LEU A CA 1
ATOM 1444 C C . LEU A 1 179 ? 8.694 -6.571 -10.074 1.00 98.38 179 LEU A C 1
ATOM 1446 O O . LEU A 1 179 ? 8.950 -6.736 -11.266 1.00 98.38 179 LEU A O 1
ATOM 1450 N N . GLU A 1 180 ? 9.657 -6.312 -9.181 1.00 97.94 180 GLU A N 1
ATOM 1451 C CA . GLU A 1 180 ? 11.082 -6.323 -9.540 1.00 97.94 180 GLU A CA 1
ATOM 1452 C C . GLU A 1 180 ? 11.546 -7.708 -10.014 1.00 97.94 180 GLU A C 1
ATOM 1454 O O . GLU A 1 180 ? 12.231 -7.791 -11.037 1.00 97.94 180 GLU A O 1
ATOM 1459 N N . SER A 1 181 ? 11.135 -8.794 -9.349 1.00 97.00 181 SER A N 1
ATOM 1460 C CA . SER A 1 181 ? 11.611 -10.142 -9.690 1.00 97.00 181 SER A CA 1
ATOM 1461 C C . SER A 1 181 ? 11.203 -10.581 -11.100 1.00 97.00 181 SER A C 1
ATOM 1463 O O . SER A 1 181 ? 11.951 -11.310 -11.755 1.00 97.00 181 SER A O 1
ATOM 1465 N N . ILE A 1 182 ? 10.079 -10.066 -11.611 1.00 96.81 182 ILE A N 1
ATOM 1466 C CA . ILE A 1 182 ? 9.637 -10.253 -13.002 1.00 96.81 182 ILE A CA 1
ATOM 1467 C C . ILE A 1 182 ? 10.119 -9.151 -13.960 1.00 96.81 182 ILE A C 1
ATOM 1469 O O . ILE A 1 182 ? 9.647 -9.079 -15.089 1.00 96.81 182 ILE A O 1
ATOM 1473 N N . LYS A 1 183 ? 11.075 -8.315 -13.536 1.00 97.38 183 LYS A N 1
ATOM 1474 C CA . LYS A 1 183 ? 11.719 -7.237 -14.313 1.00 97.38 183 LYS A CA 1
ATOM 1475 C C . LYS A 1 183 ? 10.824 -6.045 -14.666 1.00 97.38 183 LYS A C 1
ATOM 1477 O O . LYS A 1 183 ? 11.158 -5.280 -15.567 1.00 97.38 183 LYS A O 1
ATOM 1482 N N . HIS A 1 184 ? 9.775 -5.822 -13.879 1.00 98.12 184 HIS A N 1
ATOM 1483 C CA . HIS A 1 184 ? 8.866 -4.678 -13.991 1.00 98.12 184 HIS A CA 1
ATOM 1484 C C . HIS A 1 184 ? 8.785 -3.903 -12.665 1.00 98.12 184 HIS A C 1
ATOM 1486 O O . HIS A 1 184 ? 7.713 -3.826 -12.068 1.00 98.12 184 HIS A O 1
ATOM 1492 N N . PRO A 1 185 ? 9.903 -3.355 -12.146 1.00 98.50 185 PRO A N 1
ATOM 1493 C CA . PRO A 1 185 ? 9.899 -2.642 -10.870 1.00 98.50 185 PRO A CA 1
ATOM 1494 C C . PRO A 1 185 ? 8.940 -1.442 -10.890 1.00 98.50 185 PRO A C 1
ATOM 1496 O O . PRO A 1 185 ? 8.675 -0.838 -11.932 1.00 98.50 185 PRO A O 1
ATOM 1499 N N . VAL A 1 186 ? 8.434 -1.086 -9.708 1.00 98.81 186 VAL A N 1
ATOM 1500 C CA . VAL A 1 18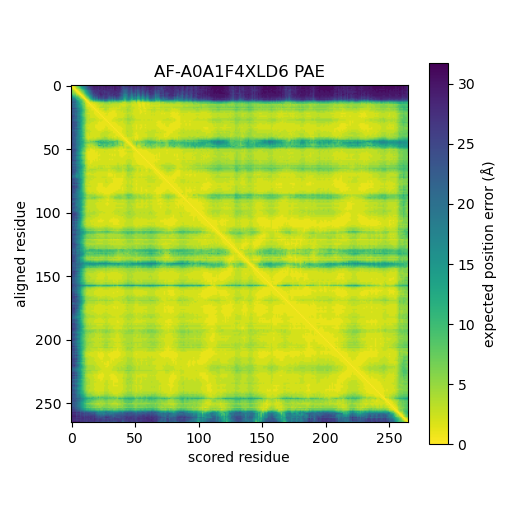6 ? 7.570 0.087 -9.524 1.00 98.81 186 VAL A CA 1
ATOM 1501 C C . VAL A 1 186 ? 8.382 1.359 -9.783 1.00 98.81 186 VAL A C 1
ATOM 1503 O O . VAL A 1 186 ? 9.447 1.546 -9.190 1.00 98.81 186 VAL A O 1
ATOM 1506 N N . LEU A 1 187 ? 7.873 2.261 -10.626 1.00 98.69 187 LEU A N 1
ATOM 1507 C CA . LEU A 1 187 ? 8.535 3.539 -10.887 1.00 98.69 187 LEU A CA 1
ATOM 1508 C C . LEU A 1 187 ? 8.635 4.365 -9.596 1.00 98.69 187 LEU A C 1
ATOM 1510 O O . LEU A 1 187 ? 7.694 4.435 -8.805 1.00 98.69 187 LEU A O 1
ATOM 1514 N N . GLY A 1 188 ? 9.794 4.983 -9.389 1.00 97.94 188 GLY A N 1
ATOM 1515 C CA . GLY A 1 188 ? 10.154 5.781 -8.220 1.00 97.94 188 GLY A CA 1
ATOM 1516 C C . GLY A 1 188 ? 10.622 4.982 -7.011 1.00 97.94 188 GLY A C 1
ATOM 1517 O O . GLY A 1 188 ? 10.884 5.562 -5.957 1.00 97.94 188 GLY A O 1
ATOM 1518 N N . ASP A 1 189 ? 10.717 3.660 -7.130 1.00 98.12 189 ASP A N 1
ATOM 1519 C CA . ASP A 1 189 ? 11.233 2.809 -6.068 1.00 98.12 189 ASP A CA 1
ATOM 1520 C C . ASP A 1 189 ? 12.764 2.877 -6.000 1.00 98.12 189 ASP A C 1
ATOM 1522 O O . ASP A 1 189 ? 13.467 2.206 -6.750 1.00 98.12 189 ASP A O 1
ATOM 1526 N N . SER A 1 190 ? 13.302 3.658 -5.066 1.00 96.19 190 SER A N 1
ATOM 1527 C CA . SER A 1 190 ? 14.754 3.777 -4.861 1.00 96.19 190 SER A CA 1
ATOM 1528 C C . SER A 1 190 ? 15.409 2.518 -4.282 1.00 96.19 190 SER A C 1
ATOM 1530 O O . SER A 1 190 ? 16.630 2.388 -4.305 1.00 96.19 190 SER A O 1
ATOM 1532 N N . THR A 1 191 ? 14.624 1.587 -3.729 1.00 96.50 191 THR A N 1
ATOM 1533 C CA . THR A 1 191 ? 15.146 0.367 -3.096 1.00 96.50 191 THR A CA 1
ATOM 1534 C C . THR A 1 191 ? 15.272 -0.778 -4.098 1.00 96.50 191 THR A C 1
ATOM 1536 O O . THR A 1 191 ? 16.265 -1.510 -4.067 1.00 96.50 191 THR A O 1
ATOM 1539 N N . TYR A 1 192 ? 14.259 -0.939 -4.954 1.00 97.19 192 TYR A N 1
ATOM 1540 C CA . TYR A 1 192 ? 14.113 -2.067 -5.882 1.00 97.19 192 TYR A CA 1
ATOM 1541 C C . TYR A 1 192 ? 14.147 -1.663 -7.360 1.00 97.19 192 TYR A C 1
ATOM 1543 O O . TYR A 1 192 ? 14.151 -2.528 -8.230 1.00 97.19 192 TYR A O 1
ATOM 1551 N N . GLY A 1 193 ? 14.168 -0.367 -7.671 1.00 95.12 193 GLY A N 1
ATOM 1552 C CA . GLY A 1 193 ? 14.313 0.118 -9.038 1.00 95.12 193 GLY A CA 1
ATOM 1553 C C . GLY A 1 193 ? 15.676 -0.246 -9.623 1.00 95.12 193 GLY A C 1
ATOM 1554 O O . GLY A 1 193 ? 16.710 -0.077 -8.979 1.00 95.12 193 GLY A O 1
ATOM 1555 N N . ASN A 1 194 ? 15.671 -0.729 -10.864 1.00 94.69 194 ASN A N 1
ATOM 1556 C CA . ASN A 1 194 ? 16.879 -0.844 -11.679 1.00 94.69 194 ASN A CA 1
ATOM 1557 C C . ASN A 1 194 ? 17.207 0.501 -12.356 1.00 94.69 194 ASN A C 1
ATOM 1559 O O . ASN A 1 194 ? 16.395 1.424 -12.334 1.00 94.69 194 ASN A O 1
ATOM 1563 N N . GLU A 1 195 ? 18.379 0.604 -12.985 1.00 96.81 195 GLU A N 1
ATOM 1564 C CA . GLU A 1 195 ? 18.861 1.832 -13.638 1.00 96.81 195 GLU A CA 1
ATOM 1565 C C . GLU A 1 195 ? 17.819 2.461 -14.577 1.00 96.81 195 GLU A C 1
ATOM 1567 O O . GLU A 1 195 ? 17.468 3.627 -14.412 1.00 96.81 195 GLU A O 1
ATOM 1572 N N . LYS A 1 196 ? 17.230 1.662 -15.477 1.00 97.25 196 LYS A N 1
ATOM 1573 C CA . LYS A 1 196 ? 16.191 2.122 -16.413 1.00 97.25 196 LYS A CA 1
ATOM 1574 C C . LYS A 1 196 ? 14.955 2.659 -15.693 1.00 97.25 196 LYS A C 1
ATOM 1576 O O . LYS A 1 196 ? 14.424 3.704 -16.053 1.00 97.25 196 LYS A O 1
ATOM 1581 N N . SER A 1 197 ? 14.505 1.966 -14.648 1.00 97.38 197 SER A N 1
ATOM 1582 C CA . SER A 1 197 ? 13.367 2.398 -13.834 1.00 97.38 197 SER A CA 1
ATOM 1583 C C . SER A 1 197 ? 13.655 3.719 -13.134 1.00 97.38 197 SER A C 1
ATOM 1585 O O . SER A 1 197 ? 12.767 4.565 -13.044 1.00 97.38 197 SER A O 1
ATOM 1587 N N . LEU A 1 198 ? 14.871 3.905 -12.619 1.00 97.25 198 LEU A N 1
ATOM 1588 C CA . LEU A 1 198 ? 15.275 5.128 -11.929 1.00 97.25 198 LEU A CA 1
ATOM 1589 C C . LEU A 1 198 ? 15.405 6.299 -12.905 1.00 97.25 198 LEU A C 1
ATOM 1591 O O . LEU A 1 198 ? 14.887 7.373 -12.608 1.00 97.25 198 LEU A O 1
ATOM 1595 N N . GLN A 1 199 ? 15.995 6.080 -14.081 1.00 97.69 199 GLN A N 1
ATOM 1596 C CA . GLN A 1 199 ? 16.047 7.072 -15.155 1.00 97.69 199 GLN A CA 1
ATOM 1597 C C . GLN A 1 199 ? 14.635 7.498 -15.575 1.00 97.69 199 GLN A C 1
ATOM 1599 O O . GLN A 1 199 ? 14.311 8.684 -15.523 1.00 97.69 199 GLN A O 1
ATOM 1604 N N . LYS A 1 200 ? 13.745 6.538 -15.863 1.00 97.06 200 LYS A N 1
ATOM 1605 C CA . LYS A 1 200 ? 12.358 6.846 -16.237 1.00 97.06 200 LYS A CA 1
ATOM 1606 C C . LYS A 1 200 ? 11.609 7.616 -15.151 1.00 97.06 200 LYS A C 1
ATOM 1608 O O . LYS A 1 200 ? 10.799 8.498 -15.423 1.00 97.06 200 LYS A O 1
ATOM 1613 N N . SER A 1 201 ? 11.903 7.301 -13.892 1.00 97.62 201 SER A N 1
ATOM 1614 C CA . SER A 1 201 ? 11.340 8.017 -12.747 1.00 97.62 201 SER A CA 1
ATOM 1615 C C . SER A 1 201 ? 11.824 9.463 -12.678 1.00 97.62 201 SER A C 1
ATOM 1617 O O . SER A 1 201 ? 11.040 10.342 -12.333 1.00 97.62 201 SER A O 1
ATOM 1619 N N . GLN A 1 202 ? 13.087 9.726 -13.020 1.00 97.31 202 GLN A N 1
ATOM 1620 C CA . GLN A 1 202 ? 13.629 11.084 -13.086 1.00 97.31 202 GLN A CA 1
ATOM 1621 C C . GLN A 1 202 ? 12.988 11.889 -14.220 1.00 97.31 202 GLN A C 1
ATOM 1623 O O . GLN A 1 202 ? 12.559 13.014 -13.969 1.00 97.31 202 GLN A O 1
ATOM 1628 N N . GLU A 1 203 ? 12.846 11.301 -15.413 1.00 96.38 203 GLU A N 1
ATOM 1629 C CA . GLU A 1 203 ? 12.163 11.917 -16.566 1.00 96.38 203 GLU A CA 1
ATOM 1630 C C . GLU A 1 203 ? 10.739 12.367 -16.209 1.00 96.38 203 GLU A C 1
ATOM 1632 O O . GLU A 1 203 ? 10.332 13.484 -16.516 1.00 96.38 203 GLU A O 1
ATOM 1637 N N . LEU A 1 204 ? 10.007 11.523 -15.478 1.00 95.56 204 LEU A N 1
ATOM 1638 C CA . LEU A 1 204 ? 8.635 11.784 -15.031 1.00 95.56 204 LEU A CA 1
ATOM 1639 C C . LEU A 1 204 ? 8.554 12.534 -13.690 1.00 95.56 204 LEU A C 1
ATOM 1641 O O . LEU A 1 204 ? 7.489 12.612 -13.079 1.00 95.56 204 LEU A O 1
ATOM 1645 N N . SER A 1 205 ? 9.675 13.052 -13.175 1.00 96.56 205 SER A N 1
ATOM 1646 C CA . SER A 1 205 ? 9.745 13.761 -11.887 1.00 96.56 205 SER A CA 1
ATOM 1647 C C . SER A 1 205 ? 9.156 12.993 -10.685 1.00 96.56 205 SER A C 1
ATOM 1649 O O . SER A 1 205 ? 8.739 13.592 -9.689 1.00 96.56 205 SER A O 1
ATOM 1651 N N . ILE A 1 206 ? 9.161 11.661 -10.737 1.00 97.69 206 ILE A N 1
ATOM 1652 C CA . ILE A 1 206 ? 8.664 10.761 -9.694 1.00 97.69 206 ILE A CA 1
ATOM 1653 C C . ILE A 1 206 ? 9.648 10.747 -8.515 1.00 97.69 206 ILE A C 1
ATOM 1655 O O . ILE A 1 206 ? 10.841 10.501 -8.681 1.00 97.69 206 ILE A O 1
ATOM 1659 N N . LYS A 1 207 ? 9.144 10.985 -7.297 1.00 96.50 207 LYS A N 1
ATOM 1660 C CA . LYS A 1 207 ? 9.966 11.082 -6.070 1.00 96.50 207 LYS A CA 1
ATOM 1661 C C . LYS A 1 207 ? 9.841 9.897 -5.108 1.00 96.50 207 LYS A C 1
ATOM 1663 O O . LYS A 1 207 ? 10.548 9.856 -4.108 1.00 96.50 207 LYS A O 1
ATOM 1668 N N . ARG A 1 208 ? 8.931 8.961 -5.382 1.00 97.69 208 ARG A N 1
ATOM 1669 C CA . ARG A 1 208 ? 8.649 7.785 -4.546 1.00 97.69 208 ARG A CA 1
ATOM 1670 C C . ARG A 1 208 ? 8.061 6.653 -5.369 1.00 97.69 208 ARG A C 1
ATOM 1672 O O . ARG A 1 208 ? 7.560 6.913 -6.461 1.00 97.69 208 ARG A O 1
ATOM 1679 N N . GLN A 1 209 ? 7.980 5.451 -4.802 1.00 98.38 209 GLN A N 1
ATOM 1680 C CA . GLN A 1 209 ? 7.288 4.341 -5.447 1.00 98.38 209 GLN A CA 1
ATOM 1681 C C . GLN A 1 209 ? 5.836 4.715 -5.771 1.00 98.38 209 GLN A C 1
ATOM 1683 O O . GLN A 1 209 ? 5.049 5.048 -4.878 1.00 98.38 209 GLN A O 1
ATOM 1688 N N . MET A 1 210 ? 5.465 4.639 -7.048 1.00 98.62 210 MET A N 1
ATOM 1689 C CA . MET A 1 210 ? 4.108 4.863 -7.548 1.00 98.62 210 MET A CA 1
ATOM 1690 C C . MET A 1 210 ? 3.217 3.657 -7.249 1.00 98.62 210 MET A C 1
ATOM 1692 O O . MET A 1 210 ? 2.729 2.962 -8.135 1.00 98.62 210 MET A O 1
ATOM 1696 N N . LEU A 1 211 ? 3.026 3.419 -5.949 1.00 98.88 211 LEU A N 1
ATOM 1697 C CA . LEU A 1 211 ? 2.203 2.369 -5.368 1.00 98.88 211 LEU A CA 1
ATOM 1698 C C . LEU A 1 211 ? 1.107 2.984 -4.486 1.00 98.88 211 LEU A C 1
ATOM 1700 O O . LEU A 1 211 ? 1.363 3.868 -3.653 1.00 98.88 211 LEU A O 1
ATOM 1704 N N . HIS A 1 212 ? -0.124 2.513 -4.670 1.00 98.88 212 HIS A N 1
ATOM 1705 C CA . HIS A 1 212 ? -1.303 3.019 -3.973 1.00 98.88 212 HIS A CA 1
ATOM 1706 C C . HIS A 1 212 ? -2.251 1.879 -3.588 1.00 98.88 212 HIS A C 1
ATOM 1708 O O . HIS A 1 212 ? -2.717 1.156 -4.462 1.00 98.88 212 HIS A O 1
ATOM 1714 N N . ALA A 1 213 ? -2.557 1.721 -2.299 1.00 98.69 213 ALA A N 1
ATOM 1715 C CA . ALA A 1 213 ? -3.591 0.818 -1.795 1.00 98.69 213 ALA A CA 1
ATOM 1716 C C . ALA A 1 213 ? -4.973 1.368 -2.180 1.00 98.69 213 ALA A C 1
ATOM 1718 O O . ALA A 1 213 ? -5.539 2.204 -1.478 1.00 98.69 213 ALA A O 1
ATOM 1719 N N . TYR A 1 214 ? -5.473 0.936 -3.334 1.00 98.69 214 TYR A N 1
ATOM 1720 C CA . TYR A 1 214 ? -6.583 1.569 -4.036 1.00 98.69 214 TYR A CA 1
ATOM 1721 C C . TYR A 1 214 ? -7.950 1.088 -3.564 1.00 98.69 214 TYR A C 1
ATOM 1723 O O . TYR A 1 214 ? -8.840 1.906 -3.349 1.00 98.69 214 TYR A O 1
ATOM 1731 N N . GLN A 1 215 ? -8.133 -0.222 -3.408 1.00 98.56 215 GLN A N 1
ATOM 1732 C CA . GLN A 1 215 ? -9.416 -0.802 -3.030 1.00 98.56 215 GLN A CA 1
ATOM 1733 C C . GLN A 1 215 ? -9.226 -1.904 -1.994 1.00 98.56 215 GLN A C 1
ATOM 1735 O O . GLN A 1 215 ? -8.324 -2.736 -2.103 1.00 98.56 215 GLN A O 1
ATOM 1740 N N . MET A 1 216 ? -10.120 -1.930 -1.011 1.00 97.69 216 MET A N 1
ATOM 1741 C CA . MET A 1 216 ? -10.234 -3.017 -0.051 1.00 97.69 216 MET A CA 1
ATOM 1742 C C . MET A 1 216 ? -11.682 -3.492 0.009 1.00 97.69 216 MET A C 1
ATOM 1744 O O . MET A 1 216 ? -12.603 -2.677 -0.026 1.00 97.69 216 MET A O 1
ATOM 1748 N N . SER A 1 217 ? -11.910 -4.801 0.036 1.00 97.56 217 SER A N 1
ATOM 1749 C CA . SER A 1 217 ? -13.252 -5.377 0.158 1.00 97.56 217 SER A CA 1
ATOM 1750 C C . SER A 1 217 ? -13.273 -6.527 1.156 1.00 97.56 217 SER A C 1
ATOM 1752 O O . SER A 1 217 ? -12.318 -7.299 1.229 1.00 97.56 217 SER A O 1
ATOM 1754 N N . PHE A 1 218 ? -14.329 -6.592 1.962 1.00 97.06 218 PHE A N 1
ATOM 1755 C CA . PHE A 1 218 ? -14.491 -7.563 3.044 1.00 97.06 218 PHE A CA 1
ATOM 1756 C C . PHE A 1 218 ? -15.957 -7.649 3.483 1.00 97.06 218 PHE A C 1
ATOM 1758 O O . PHE A 1 218 ? -16.735 -6.718 3.278 1.00 97.06 218 PHE A O 1
ATOM 1765 N N . ILE A 1 219 ? -16.323 -8.748 4.143 1.00 97.88 219 ILE A N 1
ATOM 1766 C CA . ILE A 1 219 ? -17.597 -8.856 4.862 1.00 97.88 219 ILE A CA 1
ATOM 1767 C C . ILE A 1 219 ? -17.410 -8.226 6.239 1.00 97.88 219 ILE A C 1
ATOM 1769 O O . ILE A 1 219 ? -16.611 -8.719 7.031 1.00 97.88 219 ILE A O 1
ATOM 1773 N N . HIS A 1 220 ? -18.122 -7.142 6.536 1.00 97.44 220 HIS A N 1
ATOM 1774 C CA . HIS A 1 220 ? -18.002 -6.459 7.822 1.00 97.44 220 HIS A CA 1
ATOM 1775 C C . HIS A 1 220 ? -18.332 -7.432 8.975 1.00 97.44 220 HIS A C 1
ATOM 1777 O O . HIS A 1 220 ? -19.424 -8.005 8.984 1.00 97.44 220 HIS A O 1
ATOM 1783 N N . PRO A 1 221 ? -17.450 -7.617 9.976 1.00 95.94 221 PRO A N 1
ATOM 1784 C CA . PRO A 1 221 ? -17.592 -8.694 10.953 1.00 95.94 221 PRO A CA 1
ATOM 1785 C C . PRO A 1 221 ? -18.798 -8.502 11.875 1.00 95.94 221 PRO A C 1
ATOM 1787 O O . PRO A 1 221 ? -19.461 -9.484 12.187 1.00 95.94 221 PRO A O 1
ATOM 1790 N N . VAL A 1 222 ? -19.171 -7.260 12.198 1.00 95.81 222 VAL A N 1
ATOM 1791 C CA . VAL A 1 222 ? -20.398 -6.977 12.961 1.00 95.81 222 VAL A CA 1
ATOM 1792 C C . VAL A 1 222 ? -21.655 -6.985 12.084 1.00 95.81 222 VAL A C 1
ATOM 1794 O O . VAL A 1 222 ? -22.542 -7.809 12.276 1.00 95.81 222 VAL A O 1
ATOM 1797 N N . THR A 1 223 ? -21.738 -6.100 11.083 1.00 96.06 223 THR A N 1
ATOM 1798 C CA . THR A 1 223 ? -22.969 -5.922 10.287 1.00 96.06 223 THR A CA 1
ATOM 1799 C C . THR A 1 223 ? -23.242 -7.043 9.281 1.00 96.06 223 THR A C 1
ATOM 1801 O O . THR A 1 223 ? -24.332 -7.093 8.716 1.00 96.06 223 THR A O 1
ATOM 1804 N N . LYS A 1 224 ? -22.259 -7.917 9.020 1.00 97.00 224 LYS A N 1
ATOM 1805 C CA . LYS A 1 224 ? -22.282 -9.001 8.019 1.00 97.00 224 LYS A CA 1
ATOM 1806 C C . LYS A 1 224 ? -22.538 -8.544 6.576 1.00 97.00 224 LYS A C 1
ATOM 1808 O O . LYS A 1 224 ? -22.742 -9.375 5.696 1.00 97.00 224 LYS A O 1
ATOM 1813 N N . LYS A 1 225 ? -22.492 -7.236 6.304 1.00 97.38 225 LYS A N 1
ATOM 1814 C CA . LYS A 1 225 ? -22.664 -6.668 4.961 1.00 97.38 225 LYS A CA 1
ATOM 1815 C C . LYS A 1 225 ? -21.347 -6.686 4.190 1.00 97.38 225 LYS A C 1
ATOM 1817 O O . LYS A 1 225 ? -20.280 -6.475 4.768 1.00 97.38 225 LYS A O 1
ATOM 1822 N N . GLN A 1 226 ? -21.432 -6.876 2.875 1.00 97.62 226 GLN A N 1
ATOM 1823 C CA . GLN A 1 226 ? -20.304 -6.646 1.977 1.00 97.62 226 GLN A CA 1
ATOM 1824 C C . GLN A 1 226 ? -19.916 -5.164 2.021 1.00 97.62 226 GLN A C 1
ATOM 1826 O O . GLN A 1 226 ? -20.754 -4.291 1.800 1.00 97.62 226 GLN A O 1
ATOM 1831 N N . CYS A 1 227 ? -18.643 -4.889 2.287 1.00 97.81 227 CYS A N 1
ATOM 1832 C CA . CYS A 1 227 ? -18.073 -3.551 2.294 1.00 97.81 227 CYS A CA 1
ATOM 1833 C C . CYS A 1 227 ? -16.964 -3.462 1.244 1.00 97.81 227 CYS A C 1
ATOM 1835 O O . CYS A 1 227 ? -16.080 -4.319 1.188 1.00 97.81 227 CYS A O 1
ATOM 1837 N N . THR A 1 228 ? -17.002 -2.416 0.419 1.00 97.81 228 THR A N 1
ATOM 1838 C CA . THR A 1 228 ? -15.963 -2.103 -0.566 1.00 97.81 228 THR A CA 1
ATOM 1839 C C . THR A 1 228 ? -15.582 -0.639 -0.429 1.00 97.81 228 THR A C 1
ATOM 1841 O O . THR A 1 228 ? -16.390 0.252 -0.674 1.00 97.81 228 THR A O 1
ATOM 1844 N N . ILE A 1 229 ? -14.327 -0.400 -0.068 1.00 98.31 229 ILE A N 1
ATOM 1845 C CA . ILE A 1 229 ? -13.761 0.929 0.153 1.00 98.31 229 ILE A CA 1
ATOM 1846 C C . ILE A 1 229 ? -12.770 1.208 -0.973 1.00 98.31 229 ILE A C 1
ATOM 1848 O O . ILE A 1 229 ? -11.946 0.349 -1.294 1.00 98.31 229 ILE A O 1
ATOM 1852 N N . LYS A 1 230 ? -12.840 2.404 -1.566 1.00 98.12 230 LYS A N 1
ATOM 1853 C CA . LYS A 1 230 ? -11.904 2.886 -2.590 1.00 98.12 230 LYS A CA 1
ATOM 1854 C C . LYS A 1 230 ? -11.244 4.183 -2.133 1.00 98.12 230 LYS A C 1
ATOM 1856 O O . LYS A 1 230 ? -11.938 5.136 -1.791 1.00 98.12 230 LYS A O 1
ATOM 1861 N N . ALA A 1 231 ? -9.917 4.234 -2.164 1.00 98.12 231 ALA A N 1
ATOM 1862 C CA . ALA A 1 231 ? -9.165 5.459 -1.932 1.00 98.12 231 ALA A CA 1
ATOM 1863 C C . ALA A 1 231 ? -8.970 6.225 -3.253 1.00 98.12 231 ALA A C 1
ATOM 1865 O O . ALA A 1 231 ? -8.610 5.629 -4.272 1.00 98.12 231 ALA A O 1
ATOM 1866 N N . PRO A 1 232 ? -9.185 7.552 -3.274 1.00 97.44 232 PRO A N 1
ATOM 1867 C CA . PRO A 1 232 ? -8.801 8.357 -4.421 1.00 97.44 232 PRO A CA 1
ATOM 1868 C C . PRO A 1 232 ? -7.273 8.415 -4.534 1.00 97.44 232 PRO A C 1
ATOM 1870 O O . PRO A 1 232 ? -6.576 8.586 -3.529 1.00 97.44 232 PRO A O 1
ATOM 1873 N N . LEU A 1 233 ? -6.761 8.370 -5.771 1.00 97.38 233 LEU A N 1
ATOM 1874 C CA . LEU A 1 233 ? -5.329 8.539 -6.023 1.00 97.38 233 LEU A CA 1
ATOM 1875 C C . LEU A 1 233 ? -4.817 9.856 -5.406 1.00 97.38 233 LEU A C 1
ATOM 1877 O O . LEU A 1 233 ? -5.494 10.893 -5.531 1.00 97.38 233 LEU A O 1
ATOM 1881 N N . PRO A 1 234 ? -3.624 9.840 -4.786 1.00 97.19 234 PRO A N 1
ATOM 1882 C CA . PRO A 1 234 ? -2.978 11.055 -4.315 1.00 97.19 234 PRO A CA 1
ATOM 1883 C C . PRO A 1 234 ? -2.583 11.950 -5.500 1.00 97.19 234 PRO A C 1
ATOM 1885 O O . PRO A 1 234 ? -2.501 11.504 -6.647 1.00 97.19 234 PRO A O 1
ATOM 1888 N N . TYR A 1 235 ? -2.379 13.237 -5.214 1.00 96.19 235 TYR A N 1
ATOM 1889 C CA . TYR A 1 235 ? -2.112 14.255 -6.234 1.00 96.19 235 TYR A CA 1
ATOM 1890 C C . TYR A 1 235 ? -0.889 13.927 -7.097 1.00 96.19 235 TYR A C 1
ATOM 1892 O O . TYR A 1 235 ? -0.966 14.027 -8.316 1.00 96.19 235 TYR A O 1
ATOM 1900 N N . ASP A 1 236 ? 0.206 13.488 -6.478 1.00 97.12 236 ASP A N 1
ATOM 1901 C CA . ASP A 1 236 ? 1.450 13.146 -7.170 1.00 97.12 236 ASP A CA 1
ATOM 1902 C C . ASP A 1 236 ? 1.261 12.011 -8.188 1.00 97.12 236 ASP A C 1
ATOM 1904 O O . ASP A 1 236 ? 1.682 12.135 -9.333 1.00 97.12 236 ASP A O 1
ATOM 1908 N N . PHE A 1 237 ? 0.539 10.954 -7.815 1.00 97.88 237 PHE A N 1
ATOM 1909 C CA . PHE A 1 237 ? 0.228 9.836 -8.708 1.00 97.88 237 PHE A CA 1
ATOM 1910 C C . PHE A 1 237 ? -0.667 10.304 -9.869 1.00 97.88 237 PHE A C 1
ATOM 1912 O O . PHE A 1 237 ? -0.387 10.016 -11.032 1.00 97.88 237 PHE A O 1
ATOM 1919 N N . LYS A 1 238 ? -1.718 11.088 -9.582 1.00 97.00 238 LYS A N 1
ATOM 1920 C CA . LYS A 1 238 ? -2.589 11.666 -10.625 1.00 97.00 238 LYS A CA 1
ATOM 1921 C C . LYS A 1 238 ? -1.819 12.558 -11.599 1.00 97.00 238 LYS A C 1
ATOM 1923 O O . LYS A 1 238 ? -2.100 12.504 -12.795 1.00 97.00 238 LYS A O 1
ATOM 1928 N N . LYS A 1 239 ? -0.886 13.370 -11.091 1.00 96.88 239 LYS A N 1
ATOM 1929 C CA . LYS A 1 239 ? -0.054 14.274 -11.893 1.00 96.88 239 LYS A CA 1
ATOM 1930 C C . LYS A 1 239 ? 0.781 13.478 -12.891 1.00 96.88 239 LYS A C 1
ATOM 1932 O O . LYS A 1 239 ? 0.656 13.723 -14.081 1.00 96.88 239 LYS A O 1
ATOM 1937 N N . VAL A 1 240 ? 1.501 12.461 -12.417 1.00 97.25 240 VAL A N 1
ATOM 1938 C CA . VAL A 1 240 ? 2.336 11.587 -13.259 1.00 97.25 240 VAL A CA 1
ATOM 1939 C C . VAL A 1 240 ? 1.509 10.908 -14.352 1.00 97.25 240 VAL A C 1
ATOM 1941 O O . VAL A 1 240 ? 1.874 10.957 -15.520 1.00 97.25 240 VAL A O 1
ATOM 1944 N N . LEU A 1 241 ? 0.356 10.322 -14.012 1.00 97.06 241 LEU A N 1
ATOM 1945 C CA . LEU A 1 241 ? -0.504 9.680 -15.016 1.00 97.06 241 LEU A CA 1
ATOM 1946 C C . LEU A 1 241 ? -1.050 10.680 -16.048 1.00 97.06 241 LEU A C 1
ATOM 1948 O O . LEU A 1 241 ? -1.192 10.346 -17.222 1.00 97.06 241 LEU A O 1
ATOM 1952 N N . SER A 1 242 ? -1.346 11.909 -15.623 1.00 95.31 242 SER A N 1
ATOM 1953 C CA . SER A 1 242 ? -1.831 12.956 -16.529 1.00 95.31 242 SER A CA 1
ATOM 1954 C C . SER A 1 242 ? -0.719 13.495 -17.436 1.00 95.31 242 SER A C 1
ATOM 1956 O O . SER A 1 242 ? -0.983 13.803 -18.592 1.00 95.31 242 SER A O 1
ATOM 1958 N N . GLU A 1 243 ? 0.521 13.567 -16.940 1.00 94.19 243 GLU A N 1
ATOM 1959 C CA . GLU A 1 243 ? 1.715 13.924 -17.722 1.00 94.19 243 GLU A CA 1
ATOM 1960 C C . GLU A 1 243 ? 2.007 12.862 -18.789 1.00 94.19 243 GLU A C 1
ATOM 1962 O O . GLU A 1 243 ? 2.182 13.204 -19.953 1.00 94.19 243 GLU A O 1
ATOM 1967 N N . ILE A 1 244 ? 1.963 11.573 -18.431 1.00 94.62 244 ILE A N 1
ATOM 1968 C CA . ILE A 1 244 ? 2.188 10.471 -19.382 1.00 94.62 244 ILE A CA 1
ATOM 1969 C C . ILE A 1 244 ? 1.125 10.458 -20.492 1.00 94.62 244 ILE A C 1
ATOM 1971 O O . ILE A 1 244 ? 1.431 10.174 -21.647 1.00 94.62 244 ILE A O 1
ATOM 1975 N N . THR A 1 245 ? -0.130 10.761 -20.152 1.00 93.62 245 THR A N 1
ATOM 1976 C CA . THR A 1 245 ? -1.259 10.694 -21.098 1.00 93.62 245 THR A CA 1
ATOM 1977 C C . THR A 1 245 ? -1.592 12.016 -21.782 1.00 93.62 245 THR A C 1
ATOM 1979 O O . THR A 1 245 ? -2.494 12.043 -22.618 1.00 93.62 245 THR A O 1
ATOM 1982 N N . ASN A 1 246 ? -0.919 13.116 -21.427 1.00 91.31 246 ASN A N 1
ATOM 1983 C CA . ASN A 1 246 ? -1.241 14.481 -21.863 1.00 91.31 246 ASN A CA 1
ATOM 1984 C C . ASN A 1 246 ? -2.724 14.873 -21.680 1.00 91.31 246 ASN A C 1
ATOM 1986 O O . ASN A 1 246 ? -3.245 15.734 -22.389 1.00 91.31 246 ASN A O 1
ATOM 1990 N N . THR A 1 247 ? -3.436 14.240 -20.742 1.00 91.06 247 THR A N 1
ATOM 1991 C CA . THR A 1 247 ? -4.869 14.463 -20.498 1.00 91.06 247 THR A CA 1
ATOM 1992 C C . THR A 1 247 ? -5.225 14.233 -19.030 1.00 91.06 247 THR A C 1
ATOM 1994 O O . THR A 1 247 ? -4.433 13.727 -18.238 1.00 91.06 247 THR A O 1
ATOM 1997 N N . LYS A 1 248 ? -6.448 14.603 -18.626 1.00 89.31 248 LYS A N 1
ATOM 1998 C CA . LYS A 1 248 ? -6.954 14.261 -17.292 1.00 89.31 248 LYS A CA 1
ATOM 1999 C C . LYS A 1 248 ? -7.170 12.749 -17.197 1.00 89.31 248 LYS A C 1
ATOM 2001 O O . LYS A 1 248 ? -8.161 12.232 -17.714 1.00 89.31 248 LYS A O 1
ATOM 2006 N N . TYR A 1 249 ? -6.294 12.072 -16.461 1.00 91.44 249 TYR A N 1
ATOM 2007 C CA . TYR A 1 249 ? -6.332 10.620 -16.351 1.00 91.44 249 TYR A CA 1
ATOM 2008 C C . TYR A 1 249 ? -7.538 10.098 -15.555 1.00 91.44 249 TYR A C 1
ATOM 2010 O O . TYR A 1 249 ? -7.860 10.590 -14.465 1.00 91.44 249 TYR A O 1
ATOM 2018 N N . LYS A 1 250 ? -8.178 9.047 -16.074 1.00 92.62 250 LYS A N 1
ATOM 2019 C CA . LYS A 1 250 ? -9.201 8.257 -15.380 1.00 92.62 250 LYS A CA 1
ATOM 2020 C C . LYS A 1 250 ? -8.748 6.805 -15.351 1.00 92.62 250 LYS A C 1
ATOM 2022 O O . LYS A 1 250 ? -8.399 6.261 -16.387 1.00 92.62 250 LYS A O 1
ATOM 2027 N N . ILE A 1 251 ? -8.801 6.186 -14.173 1.00 94.12 251 ILE A N 1
ATOM 2028 C CA . ILE A 1 251 ? -8.463 4.768 -14.012 1.00 94.12 251 ILE A CA 1
ATOM 2029 C C . ILE A 1 251 ? -9.464 3.934 -14.831 1.00 94.12 251 ILE A C 1
ATOM 2031 O O . ILE A 1 251 ? -10.669 4.064 -14.579 1.00 94.12 251 ILE A O 1
ATOM 2035 N N . PRO A 1 252 ? -9.003 3.090 -15.771 1.00 93.50 252 PRO A N 1
ATOM 2036 C CA . PRO A 1 252 ? -9.870 2.187 -16.520 1.00 93.50 252 PRO A CA 1
ATOM 2037 C C . PRO A 1 252 ? -10.628 1.232 -15.593 1.00 93.50 252 PRO A C 1
ATOM 2039 O O . PRO A 1 252 ? -10.151 0.875 -14.514 1.00 93.50 252 PRO A O 1
ATOM 2042 N N . SER A 1 253 ? -11.823 0.798 -15.993 1.00 91.88 253 SER A N 1
ATOM 2043 C CA . SER A 1 253 ? -12.536 -0.246 -15.256 1.00 91.88 253 SER A CA 1
ATOM 2044 C C . SER A 1 253 ? -11.781 -1.566 -15.365 1.00 91.88 253 SER A C 1
ATOM 2046 O O . SER A 1 253 ? -11.410 -1.981 -16.460 1.00 91.88 253 SER A O 1
ATOM 2048 N N . PHE A 1 254 ? -11.616 -2.260 -14.248 1.00 92.56 254 PHE A N 1
ATOM 2049 C CA . PHE A 1 254 ? -11.024 -3.587 -14.224 1.00 92.56 254 PHE A CA 1
ATOM 2050 C C . PHE A 1 254 ? -11.727 -4.456 -13.190 1.00 92.56 254 PHE A C 1
ATOM 2052 O O . PHE A 1 254 ? -12.303 -3.971 -12.214 1.00 92.56 254 PHE A O 1
ATOM 2059 N N . THR A 1 255 ? -11.636 -5.760 -13.399 1.00 87.75 255 THR A N 1
ATOM 2060 C CA . THR A 1 255 ? -12.110 -6.777 -12.469 1.00 87.75 255 THR A CA 1
ATOM 2061 C C . THR A 1 255 ? -11.061 -7.865 -12.356 1.00 87.75 255 THR A C 1
ATOM 2063 O O . THR A 1 255 ? -10.289 -8.111 -13.282 1.00 87.75 255 THR A O 1
ATOM 2066 N N . PHE A 1 256 ? -11.070 -8.533 -11.216 1.00 83.50 256 PHE A N 1
ATOM 2067 C CA . PHE A 1 256 ? -10.319 -9.750 -10.980 1.00 83.50 256 PHE A CA 1
ATOM 2068 C C . PHE A 1 256 ? -11.338 -10.884 -10.910 1.00 83.50 256 PHE A C 1
ATOM 2070 O O . PHE A 1 256 ? -12.187 -10.860 -10.020 1.00 83.50 256 PHE A O 1
ATOM 2077 N N . SER A 1 257 ? -11.325 -11.809 -11.871 1.00 71.81 257 SER A N 1
ATOM 2078 C CA . SER A 1 257 ? -12.260 -12.941 -11.857 1.00 71.81 257 SER A CA 1
ATOM 2079 C C . SER A 1 257 ? -11.738 -14.027 -10.924 1.00 71.81 257 SER A C 1
ATOM 2081 O O . SER A 1 257 ? -10.531 -14.214 -10.831 1.00 71.81 257 SER A O 1
ATOM 2083 N N . GLU A 1 258 ? -12.613 -14.769 -10.243 1.00 59.31 258 GLU A N 1
ATOM 2084 C CA . GLU A 1 258 ? -12.186 -15.870 -9.361 1.00 59.31 258 GLU A CA 1
ATOM 2085 C C . GLU A 1 258 ? -11.388 -16.956 -10.110 1.00 59.31 258 GLU A C 1
ATOM 2087 O O . GLU A 1 258 ? -10.471 -17.551 -9.546 1.00 59.31 258 GLU A O 1
ATOM 2092 N N . TYR A 1 259 ? -11.663 -17.134 -11.408 1.00 52.41 259 TYR A N 1
ATOM 2093 C CA . TYR A 1 259 ? -10.950 -18.049 -12.305 1.00 52.41 259 TYR A CA 1
ATOM 2094 C C . TYR A 1 259 ? -9.508 -17.618 -12.608 1.00 52.41 259 TYR A C 1
ATOM 2096 O O . TYR A 1 259 ? -8.685 -18.453 -12.980 1.00 52.41 259 TYR A O 1
ATOM 2104 N N . ASP A 1 260 ? -9.163 -16.341 -12.406 1.00 55.03 260 ASP A N 1
ATOM 2105 C CA . ASP A 1 260 ? -7.784 -15.859 -12.554 1.00 55.03 260 ASP A CA 1
ATOM 2106 C C . ASP A 1 260 ? -6.864 -16.372 -11.424 1.00 55.03 260 ASP A C 1
ATOM 2108 O O . ASP A 1 260 ? -5.647 -16.206 -11.498 1.00 55.03 260 ASP A O 1
ATOM 2112 N N . TYR A 1 261 ? -7.429 -17.012 -10.387 1.00 55.44 261 TYR A N 1
ATOM 2113 C CA . TYR A 1 261 ? -6.755 -17.346 -9.126 1.00 55.44 261 TYR A CA 1
ATOM 2114 C C . TYR A 1 261 ? -6.915 -18.799 -8.696 1.00 55.44 261 TYR A C 1
ATOM 2116 O O . TYR A 1 261 ? -6.963 -19.072 -7.495 1.00 55.44 261 TYR A O 1
ATOM 2124 N N . HIS A 1 262 ? -6.979 -19.750 -9.631 1.00 44.41 262 HIS A N 1
ATOM 2125 C CA . HIS A 1 262 ? -6.929 -21.178 -9.302 1.00 44.41 262 HIS A CA 1
ATOM 2126 C C . HIS A 1 262 ? -5.560 -21.581 -8.722 1.00 44.41 262 HIS A C 1
ATOM 2128 O O . HIS A 1 262 ? -4.775 -22.296 -9.333 1.00 44.41 262 HIS A O 1
ATOM 2134 N N . HIS A 1 263 ? -5.262 -21.115 -7.518 1.00 49.28 263 HIS A N 1
ATOM 2135 C CA . HIS A 1 263 ? -4.277 -21.661 -6.608 1.00 49.28 263 HIS A CA 1
ATOM 2136 C C . HIS A 1 263 ? -5.011 -21.876 -5.292 1.00 49.28 263 HIS A C 1
ATOM 2138 O O . HIS A 1 263 ? -5.339 -20.930 -4.574 1.00 49.28 263 HIS A O 1
ATOM 2144 N N . LYS A 1 264 ? -5.313 -23.148 -5.008 1.00 45.41 264 LYS A N 1
ATOM 2145 C CA . LYS A 1 264 ? -5.752 -23.562 -3.678 1.00 45.41 264 LYS A CA 1
ATOM 2146 C C . LYS A 1 264 ? -4.607 -23.245 -2.719 1.00 45.41 264 LYS A C 1
ATOM 2148 O O . LYS A 1 264 ? -3.498 -23.750 -2.886 1.00 45.41 264 LYS A O 1
ATOM 2153 N N . TRP A 1 265 ? -4.876 -22.343 -1.788 1.00 50.53 265 TRP A N 1
ATOM 2154 C CA . TRP A 1 265 ? -3.955 -21.954 -0.731 1.00 50.53 265 TRP A CA 1
ATOM 2155 C C . TRP A 1 265 ? -4.032 -22.888 0.460 1.00 50.53 265 TRP A C 1
ATOM 2157 O O . TRP A 1 265 ? -5.162 -23.310 0.784 1.00 50.53 265 TRP A O 1
#

Organism: NCBI:txid1817814

InterPro domains:
  IPR006145 Pseudouridine synthase, RsuA/RluA-like [PF00849] (29-181)
  IPR006145 Pseudouridine synthase, RsuA/RluA-like [cd02869] (30-218)
  IPR006224 Pseudouridine synthase, RluA-like, conserved site [PS01129] (71-85)
  IPR006225 Pseudouridine synthase, RluC/RluD [TIGR00005] (5-243)
  IPR020103 Pseudouridine synthase, catalytic domain superfamily [SSF55120] (14-243)
  IPR050188 RluA Pseudouridine Synthase [PTHR21600] (18-243)

Sequence (265 aa):
MTIQTPLPEKRSRIIPEEIPLQIIFEDQYVIAINKKPGIVVHPGVGHTESTMIHALEDYRLKNKLPEIRLLHRLDKDTSGILLVSKDESTYGEFSKMFEERKFDKVYLALVLGTPKSEKGYIDAPIARSTVDRQKFAVSMDHHSRRALTAYKTIDYFDEASLLAVKIHTGRTHQIRVHLESIKHPVLGDSTYGNEKSLQKSQELSIKRQMLHAYQMSFIHPVTKKQCTIKAPLPYDFKKVLSEITNTKYKIPSFTFSEYDYHHKW

Mean predicted aligned error: 5.69 Å

pLDDT: mean 90.99, std 14.03, range [31.02, 98.88]

Foldseek 3Di:
DPPPDPDPPDDPPQAADQDDWQFQDDDPWKTKTFAAAQAAADADDPRNDRHVVNNVVNVCVVVVFDDKAWLDGDPRGATEITMITRDDVLSVVSNVCLVVLQKWWKKKFKWFADQPDQKDKQFFWKDQDPVDNVDIARDPDPRTHTWMKIWGFQADFDGITIIIIITSHDDVCRVQRRCLVSVIGGAQDPPRDDPVSPVVNVVLVNNHGLMYRAKMWHQRRVVRDTDITGDDDDPSSQSSQCVRVVHRDDGGDDDDDPVSDPDDD

Secondary structure (DSSP, 8-state):
----PPPPP----PPP------EEEE-SSEEEEEEPTT--SS-BTTBSSS-HHHHHHHHHHHTT----EES----TT-EEEEEEESSHHHHHHHHHHHHTT--EEEEEEEEES--SSSEEEEE--EEE-SS-TTSEEE--STT-B--EEEEEEEEEETTEEEEEEEESS--TTHHHHHHHHTT-PBTT-TTT--HHHHHHHHHTT--S--EEEEEEEEE-TTT--EEEEEPPPPHHHHHHHHHHHTS---PPP----GGGG----

Nearest PDB structures (foldseek):
  1prz-assembly1_A  TM=8.961E-01  e=1.364E-23  Escherichia coli
  1v9f-assembly1_A  TM=8.745E-01  e=1.289E-23  Escherichia coli
  1xpi-assembly2_B  TM=8.881E-01  e=1.005E-22  Escherichia coli
  2i82-assembly2_B  TM=9.120E-01  e=3.454E-21  Escherichia coli
  7bl5-assembly1_7  TM=8.744E-01  e=5.655E-20  Escherichia coli str. K-12 substr. MG1655

Solvent-accessible surface area (backbone atoms only — not comparable to full-atom values): 15028 Å² total; per-residue (Å²): 134,86,80,75,75,79,75,79,74,76,76,75,81,80,63,61,37,98,50,90,76,46,71,76,45,74,65,92,50,42,38,32,26,39,41,58,55,75,42,34,44,64,68,46,94,98,36,77,64,85,21,50,53,21,25,46,47,32,51,28,62,78,67,69,52,59,71,62,43,72,68,65,82,62,55,37,48,37,24,22,62,43,46,29,19,38,35,68,70,57,36,53,54,52,46,50,34,59,76,71,47,56,48,52,38,32,27,40,34,38,21,32,35,71,70,94,53,59,55,53,72,47,81,51,27,40,23,72,29,89,88,50,72,94,42,58,33,76,35,90,52,95,80,32,40,84,34,40,39,34,39,34,60,64,44,83,47,97,66,24,21,37,27,42,35,40,40,72,47,88,58,83,63,44,68,50,41,53,32,30,73,76,70,30,22,37,26,21,26,86,85,61,36,51,73,70,30,46,51,54,12,56,78,60,70,44,87,41,37,41,38,30,36,32,36,42,33,36,61,38,84,82,82,65,43,83,43,75,50,71,37,78,80,54,69,70,59,50,47,46,50,17,63,78,64,75,42,91,69,72,87,65,91,82,84,85,58,76,82,82,54,89,62,91,127